Protein AF-A0A2H0TB22-F1 (afdb_monomer_lite)

Structure (mmCIF, N/CA/C/O backbone):
data_AF-A0A2H0TB22-F1
#
_entry.id   AF-A0A2H0TB22-F1
#
loop_
_atom_site.group_PDB
_atom_site.id
_atom_site.type_symbol
_atom_site.label_atom_id
_atom_site.label_alt_id
_atom_site.label_comp_id
_atom_site.label_asym_id
_atom_site.label_entity_id
_atom_site.label_seq_id
_atom_site.pdbx_PDB_ins_code
_atom_site.Cartn_x
_atom_site.Cartn_y
_atom_site.Cartn_z
_atom_site.occupancy
_atom_site.B_iso_or_equiv
_atom_site.auth_seq_id
_atom_site.auth_comp_id
_atom_site.auth_asym_id
_atom_site.auth_atom_id
_atom_site.pdbx_PDB_model_num
ATOM 1 N N . MET A 1 1 ? -39.556 -2.766 2.627 1.00 52.06 1 MET A N 1
ATOM 2 C CA . MET A 1 1 ? -38.359 -1.902 2.619 1.00 52.06 1 MET A CA 1
ATOM 3 C C . MET A 1 1 ? -37.232 -2.739 3.203 1.00 52.06 1 MET A C 1
ATOM 5 O O . MET A 1 1 ? -37.492 -3.416 4.189 1.00 52.06 1 MET A O 1
ATOM 9 N N . ASN A 1 2 ? -36.081 -2.853 2.534 1.00 65.69 2 ASN A N 1
ATOM 10 C CA . ASN A 1 2 ? -34.993 -3.722 3.005 1.00 65.69 2 ASN A CA 1
ATOM 11 C C . ASN A 1 2 ? -34.318 -3.063 4.224 1.00 65.69 2 ASN A C 1
ATOM 13 O O . ASN A 1 2 ? -34.077 -1.858 4.184 1.00 65.69 2 ASN A O 1
ATOM 17 N N . GLN A 1 3 ? -34.033 -3.825 5.285 1.00 51.69 3 GLN A N 1
ATOM 18 C CA . GLN A 1 3 ? -33.436 -3.328 6.538 1.00 51.69 3 GLN A CA 1
ATOM 19 C C . GLN A 1 3 ? -32.113 -2.578 6.303 1.00 51.69 3 GLN A C 1
ATOM 21 O O . GLN A 1 3 ? -31.785 -1.638 7.022 1.00 51.69 3 GLN A O 1
ATOM 26 N N . GLU A 1 4 ? -31.385 -2.952 5.252 1.00 42.16 4 GLU A N 1
ATOM 27 C CA . GLU A 1 4 ? -30.156 -2.282 4.820 1.00 42.16 4 GLU A CA 1
ATOM 28 C C . GLU A 1 4 ? -30.405 -0.853 4.314 1.00 42.16 4 GLU A C 1
ATOM 30 O O . GLU A 1 4 ? -29.609 0.039 4.589 1.00 42.16 4 GLU A O 1
ATOM 35 N N . GLN A 1 5 ? -31.529 -0.607 3.631 1.00 51.53 5 GLN A N 1
ATOM 36 C CA . GLN A 1 5 ? -31.874 0.715 3.098 1.00 51.53 5 GLN A CA 1
ATOM 37 C C . GLN A 1 5 ? -32.288 1.677 4.219 1.00 51.53 5 GLN A C 1
ATOM 39 O O . GLN A 1 5 ? -31.855 2.824 4.236 1.00 51.53 5 GLN A O 1
ATOM 44 N N . GLU A 1 6 ? -33.056 1.194 5.201 1.00 62.69 6 GLU A N 1
ATOM 45 C CA . GLU A 1 6 ? -33.415 1.980 6.392 1.00 62.69 6 GLU A CA 1
ATOM 46 C C . GLU A 1 6 ? -32.182 2.337 7.234 1.00 62.69 6 GLU A C 1
ATOM 48 O O . GLU A 1 6 ? -32.075 3.460 7.731 1.00 62.69 6 GLU A O 1
ATOM 53 N N . ALA A 1 7 ? -31.226 1.410 7.369 1.00 49.25 7 ALA A N 1
ATOM 54 C CA . ALA A 1 7 ? -29.968 1.670 8.062 1.00 49.25 7 ALA A CA 1
ATOM 55 C C . ALA A 1 7 ? -29.118 2.726 7.335 1.00 49.25 7 ALA A C 1
ATOM 57 O O . ALA A 1 7 ? -28.563 3.614 7.986 1.00 49.25 7 ALA A O 1
ATOM 58 N N . LEU A 1 8 ? -29.053 2.660 5.999 1.00 55.97 8 LEU A N 1
ATOM 59 C CA . LEU A 1 8 ? -28.319 3.617 5.170 1.00 55.97 8 LEU A CA 1
ATOM 60 C C . LEU A 1 8 ? -28.928 5.026 5.249 1.00 55.97 8 LEU A C 1
ATOM 62 O O . LEU A 1 8 ? -28.202 6.000 5.455 1.00 55.97 8 LEU A O 1
ATOM 66 N N . ASP A 1 9 ? -30.256 5.130 5.152 1.00 71.19 9 ASP A N 1
ATOM 67 C CA . ASP A 1 9 ? -30.984 6.403 5.219 1.00 71.19 9 ASP A CA 1
ATOM 68 C C . ASP A 1 9 ? -30.836 7.059 6.605 1.00 71.19 9 ASP A C 1
ATOM 70 O O . ASP A 1 9 ? -30.644 8.275 6.718 1.00 71.19 9 ASP A O 1
ATOM 74 N N . LEU A 1 10 ? -30.852 6.253 7.675 1.00 69.69 10 LEU A N 1
ATOM 75 C CA . LEU A 1 10 ? -30.625 6.722 9.043 1.00 69.69 10 LEU A CA 1
ATOM 76 C C . LEU A 1 10 ? -29.191 7.242 9.237 1.00 69.69 10 LEU A C 1
ATOM 78 O O . LEU A 1 10 ? -28.995 8.281 9.874 1.00 69.69 10 LEU A O 1
ATOM 82 N N . LEU A 1 11 ? -28.198 6.547 8.675 1.00 63.38 11 LEU A N 1
ATOM 83 C CA . LEU A 1 11 ? -26.790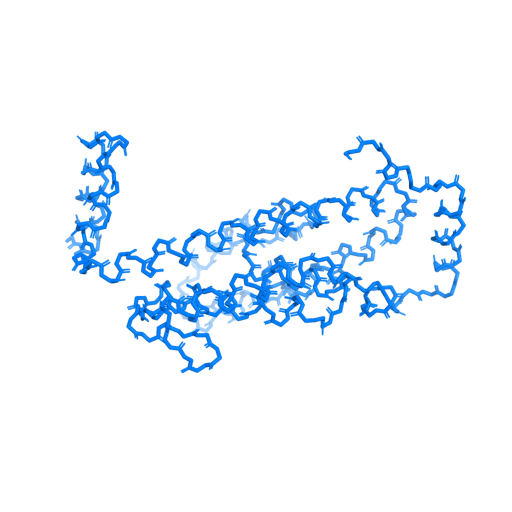 6.955 8.695 1.00 63.38 11 LEU A CA 1
ATOM 84 C C . LEU A 1 11 ? -26.581 8.272 7.946 1.00 63.38 11 LEU A C 1
ATOM 86 O O . LEU A 1 11 ? -26.008 9.205 8.506 1.00 63.38 11 LEU A O 1
ATOM 90 N N . GLN A 1 12 ? -27.110 8.387 6.726 1.00 70.75 12 GLN A N 1
ATOM 91 C CA . GLN A 1 12 ? -27.012 9.608 5.923 1.00 70.75 12 GLN A CA 1
ATOM 92 C C . GLN A 1 12 ? -27.685 10.804 6.596 1.00 70.75 12 GLN A C 1
ATOM 94 O O . GLN A 1 12 ? -27.171 11.922 6.533 1.00 70.75 12 GLN A O 1
ATOM 99 N N . LYS A 1 13 ? -28.832 10.582 7.247 1.00 75.62 13 LYS A N 1
ATOM 100 C CA . LYS A 1 13 ? -29.508 11.625 8.018 1.00 75.62 13 LYS A CA 1
ATOM 101 C C . LYS A 1 13 ? -28.651 12.072 9.200 1.00 75.62 13 LYS A C 1
ATOM 103 O O . LYS A 1 13 ? -28.418 13.267 9.343 1.00 75.62 13 LYS A O 1
ATOM 108 N N . LYS A 1 14 ? -28.125 11.128 9.989 1.00 65.94 14 LYS A N 1
ATOM 109 C CA . LYS A 1 14 ? -27.252 11.454 11.123 1.00 65.94 14 LYS A CA 1
ATOM 110 C C . LYS A 1 14 ? -25.997 12.198 10.686 1.00 65.94 14 LYS A C 1
ATOM 112 O O . LYS A 1 14 ? -25.683 13.205 11.299 1.00 65.94 14 LYS A O 1
ATOM 117 N N . MET A 1 15 ? -25.338 11.778 9.605 1.00 68.88 15 MET A N 1
ATOM 118 C CA . MET A 1 15 ? -24.149 12.458 9.070 1.00 68.88 15 MET A CA 1
ATOM 119 C C . MET A 1 15 ? -24.387 13.937 8.742 1.00 68.88 15 MET A C 1
ATOM 121 O O . MET A 1 15 ? -23.473 14.736 8.886 1.00 68.88 15 MET A O 1
ATOM 125 N N . LYS A 1 16 ? -25.599 14.311 8.314 1.00 73.88 16 LYS A N 1
ATOM 126 C CA . LYS A 1 16 ? -25.955 15.711 8.020 1.00 73.88 16 LYS A CA 1
ATOM 127 C C . LYS A 1 16 ? -26.232 16.548 9.273 1.00 73.88 16 LYS A C 1
ATOM 129 O O . LYS A 1 16 ? -26.281 17.768 9.176 1.00 73.88 16 LYS A O 1
ATOM 134 N N . GLU A 1 17 ? -26.475 15.905 10.413 1.00 73.44 17 GLU A N 1
ATOM 135 C CA . GLU A 1 17 ? -26.877 16.551 11.668 1.00 73.44 17 GLU A CA 1
ATOM 136 C C . GLU A 1 17 ? -25.704 16.745 12.646 1.00 73.44 17 GLU A C 1
ATOM 138 O O . GLU A 1 17 ? -25.827 17.524 13.592 1.00 73.44 17 GLU A O 1
ATOM 143 N N . VAL A 1 18 ? -24.572 16.063 12.438 1.00 68.44 18 VAL A N 1
ATOM 144 C CA . VAL A 1 18 ? -23.374 16.193 13.285 1.00 68.44 18 VAL A CA 1
ATOM 145 C C . VAL A 1 18 ? -22.357 17.158 12.686 1.00 68.44 18 VAL A C 1
ATOM 147 O O . VAL A 1 18 ? -22.136 17.163 11.481 1.00 68.44 18 VAL A O 1
ATOM 150 N N . SER A 1 19 ? -21.715 17.956 13.544 1.00 68.88 19 SER A N 1
ATOM 151 C CA . SER A 1 19 ? -20.528 18.729 13.169 1.00 68.88 19 SER A CA 1
ATOM 152 C C . SER A 1 19 ? -19.353 17.801 12.857 1.00 68.88 19 SER A C 1
ATOM 154 O O . SER A 1 19 ? -19.299 16.690 13.386 1.00 68.88 19 SER A O 1
ATOM 156 N N . ASP A 1 20 ? -18.382 18.276 12.071 1.00 63.84 20 ASP A N 1
ATOM 157 C CA . ASP A 1 20 ? -17.145 17.532 11.779 1.00 63.84 20 ASP A CA 1
ATOM 158 C C . ASP A 1 20 ? -16.451 17.056 13.067 1.00 63.84 20 ASP A C 1
ATOM 160 O O . ASP A 1 20 ? -16.024 15.913 13.166 1.00 63.84 20 ASP A O 1
ATOM 164 N N . GLU A 1 21 ? -16.466 17.882 14.115 1.00 60.78 21 GLU A N 1
ATOM 165 C CA . GLU A 1 21 ? -15.918 17.570 15.447 1.00 60.78 21 GLU A CA 1
ATOM 166 C C . GLU A 1 21 ? -16.635 16.415 16.177 1.00 60.78 21 GLU A C 1
ATOM 168 O O . G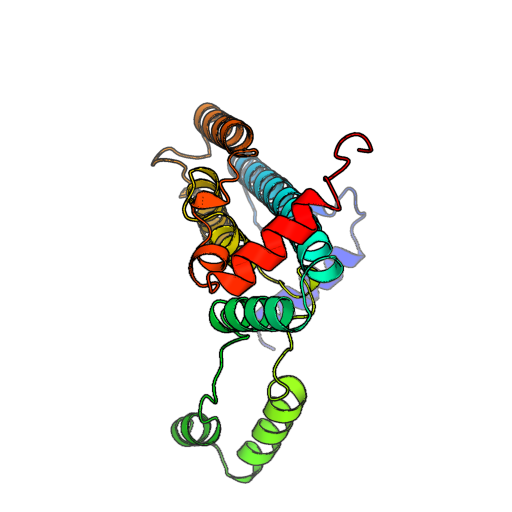LU A 1 21 ? -16.114 15.875 17.150 1.00 60.78 21 GLU A O 1
ATOM 173 N N . LYS A 1 22 ? -17.849 16.048 15.749 1.00 63.28 22 LYS A N 1
ATOM 174 C CA . LYS A 1 22 ? -18.676 14.973 16.330 1.00 63.28 22 LYS A CA 1
ATOM 175 C C . LYS A 1 22 ? -18.949 13.833 15.345 1.00 63.28 22 LYS A C 1
ATOM 177 O O . LYS A 1 22 ? -19.658 12.873 15.683 1.00 63.28 22 LYS A O 1
ATOM 182 N N . LEU A 1 23 ? -18.410 13.922 14.130 1.00 64.56 23 LEU A N 1
ATOM 183 C CA . LEU A 1 23 ? -18.556 12.892 13.107 1.00 64.56 23 LEU A CA 1
ATOM 184 C C . LEU A 1 23 ? -17.936 11.577 13.600 1.00 64.56 23 LEU A C 1
ATOM 186 O O . LEU A 1 23 ? -18.556 10.515 13.500 1.00 64.56 23 LEU A O 1
ATOM 190 N N . ASP A 1 24 ? -16.776 11.678 14.244 1.00 57.56 24 ASP A N 1
ATOM 191 C CA . ASP A 1 24 ? -16.020 10.586 14.852 1.00 57.56 24 ASP A CA 1
ATOM 192 C C . ASP A 1 24 ? -16.879 9.827 15.867 1.00 57.56 24 ASP A C 1
ATOM 194 O O . ASP A 1 24 ? -17.009 8.606 15.798 1.00 57.56 24 ASP A O 1
ATOM 198 N N . GLU A 1 25 ? -17.543 10.548 16.778 1.00 59.81 25 GLU A N 1
ATOM 199 C CA . GLU A 1 25 ? -18.442 9.968 17.782 1.00 59.81 25 GLU A CA 1
ATOM 200 C C . GLU A 1 25 ? -19.656 9.282 17.148 1.00 59.81 25 GLU A C 1
ATOM 202 O O . GLU A 1 25 ? -20.169 8.306 17.696 1.00 59.81 25 GLU A O 1
ATOM 207 N N . THR A 1 26 ? -20.094 9.740 15.975 1.00 62.47 26 THR A N 1
ATOM 208 C CA . THR A 1 26 ? -21.244 9.176 15.258 1.00 62.47 26 THR A CA 1
ATOM 209 C C . THR A 1 26 ? -20.883 7.883 14.532 1.00 62.47 26 THR A C 1
ATOM 211 O O . THR A 1 26 ? -21.610 6.894 14.658 1.00 62.47 26 THR A O 1
ATOM 214 N N . PHE A 1 27 ? -19.743 7.844 13.838 1.00 57.69 27 PHE A N 1
ATOM 215 C CA . PHE A 1 27 ? -19.251 6.637 13.162 1.00 57.69 27 PHE A CA 1
ATOM 216 C C . PHE A 1 27 ? -18.741 5.588 14.154 1.00 57.69 27 PHE A C 1
ATOM 218 O O . PHE A 1 27 ? -19.139 4.424 14.097 1.00 57.69 27 PHE A O 1
ATOM 225 N N . ILE A 1 28 ? -17.922 6.000 15.123 1.00 55.69 28 ILE A N 1
ATOM 226 C CA . ILE A 1 28 ? -17.408 5.108 16.166 1.00 55.69 28 ILE A CA 1
ATOM 227 C C . ILE A 1 28 ? -18.542 4.665 17.105 1.00 55.69 28 ILE A C 1
ATOM 229 O O . ILE A 1 28 ? -18.574 3.511 17.541 1.00 55.69 28 ILE A O 1
ATOM 233 N N . GLY A 1 29 ? -19.492 5.555 17.409 1.00 56.59 29 GLY A N 1
ATOM 234 C CA . GLY A 1 29 ? -20.668 5.249 18.225 1.00 56.59 29 GLY A CA 1
ATOM 235 C C . GLY A 1 29 ? -21.611 4.242 17.568 1.00 56.59 29 GLY A C 1
ATOM 236 O O . GLY A 1 29 ? -22.164 3.391 18.267 1.00 56.59 29 GLY A O 1
ATOM 237 N N . ALA A 1 30 ? -21.744 4.264 16.236 1.00 62.12 30 ALA A N 1
ATOM 238 C CA . ALA A 1 30 ? -22.504 3.256 15.493 1.00 62.12 30 ALA A CA 1
ATOM 239 C C . ALA A 1 30 ? -21.891 1.850 15.617 1.00 62.12 30 ALA A C 1
ATOM 241 O O . ALA A 1 30 ? -22.624 0.867 15.724 1.00 62.12 30 ALA A O 1
ATOM 242 N N . LEU A 1 31 ? -20.559 1.759 15.678 1.00 67.06 31 LEU A N 1
ATOM 243 C CA . LEU A 1 31 ? -19.825 0.496 15.803 1.00 67.06 31 LEU A CA 1
ATOM 244 C C . LEU A 1 31 ? -19.744 -0.035 17.246 1.00 67.06 31 LEU A C 1
ATOM 246 O O . LEU A 1 31 ? -19.296 -1.160 17.453 1.00 67.06 31 LEU A O 1
ATOM 250 N N . LYS A 1 32 ? -20.182 0.747 18.248 1.00 74.19 32 LYS A N 1
ATOM 251 C CA . LYS A 1 32 ? -20.176 0.389 19.684 1.00 74.19 32 LYS A CA 1
ATOM 252 C C . LYS A 1 32 ? -18.827 -0.150 20.194 1.00 74.19 32 LYS A C 1
ATOM 254 O O . LYS A 1 32 ? -18.790 -0.993 21.089 1.00 74.19 32 LYS A O 1
ATOM 259 N N . LEU A 1 33 ? -17.723 0.347 19.639 1.00 81.00 33 LEU A N 1
ATOM 260 C CA . LEU A 1 33 ? -16.377 -0.098 20.000 1.00 81.00 33 LEU A CA 1
ATOM 261 C C . LEU A 1 33 ? -15.997 0.360 21.413 1.00 81.00 33 LEU A C 1
ATOM 263 O O . LEU A 1 33 ? -16.270 1.501 21.803 1.00 81.00 33 LEU A O 1
ATOM 267 N N . ASN A 1 34 ? -15.316 -0.509 22.163 1.00 86.19 34 ASN A N 1
ATOM 268 C CA . ASN A 1 34 ? -14.704 -0.133 23.440 1.00 86.19 34 ASN A CA 1
ATOM 269 C C . ASN A 1 34 ? -13.431 0.716 23.225 1.00 86.19 34 ASN A C 1
ATOM 271 O O . ASN A 1 34 ? -12.958 0.873 22.100 1.00 86.19 34 ASN A O 1
ATOM 275 N N . SER A 1 35 ? -12.877 1.286 24.300 1.00 86.75 35 SER A N 1
ATOM 276 C CA . SER A 1 35 ? -11.705 2.176 24.214 1.00 86.75 35 SER A CA 1
ATOM 277 C C . SER A 1 35 ? -10.501 1.530 23.516 1.00 86.75 35 SER A C 1
ATOM 279 O O . SER A 1 35 ? -9.844 2.174 22.697 1.00 86.75 35 SER A O 1
ATOM 281 N N . ASP A 1 36 ? -10.235 0.255 23.789 1.00 88.25 36 ASP A N 1
ATOM 282 C CA . ASP A 1 36 ? -9.079 -0.444 23.230 1.00 88.25 36 ASP A CA 1
ATOM 283 C C . ASP A 1 36 ? -9.274 -0.748 21.741 1.00 88.25 36 ASP A C 1
ATOM 285 O O . ASP A 1 36 ? -8.369 -0.548 20.932 1.00 88.25 36 ASP A O 1
ATOM 289 N N . GLN A 1 37 ? -10.487 -1.144 21.354 1.00 88.75 37 GLN A N 1
ATOM 290 C CA . GLN A 1 37 ? -10.863 -1.331 19.954 1.00 88.75 37 GLN A CA 1
ATOM 291 C C . GLN A 1 37 ? -10.751 -0.018 19.176 1.00 88.75 37 GLN A C 1
ATOM 293 O O . GLN A 1 37 ? -10.169 -0.009 18.096 1.00 88.75 37 GLN A O 1
ATOM 298 N N . LYS A 1 38 ? -11.225 1.104 19.736 1.00 86.56 38 LYS A N 1
ATOM 299 C CA . LYS A 1 38 ? -11.050 2.432 19.121 1.00 86.56 38 LYS A CA 1
ATOM 300 C C . LYS A 1 38 ? -9.575 2.762 18.909 1.00 86.56 38 LYS A C 1
ATOM 302 O O . LYS A 1 38 ? -9.207 3.240 17.842 1.00 86.56 38 LYS A O 1
ATOM 307 N N . ASN A 1 39 ? -8.727 2.481 19.900 1.00 89.38 39 ASN A N 1
ATOM 308 C CA . ASN A 1 39 ? -7.288 2.711 19.789 1.00 89.38 39 ASN A CA 1
ATOM 309 C C . ASN A 1 39 ? -6.664 1.912 18.635 1.00 89.38 39 ASN A C 1
ATOM 311 O O . ASN A 1 39 ? -5.918 2.480 17.840 1.00 89.38 39 ASN A O 1
ATOM 315 N N . VAL A 1 40 ? -6.986 0.621 18.526 1.00 92.50 40 VAL A N 1
ATOM 316 C CA . VAL A 1 40 ? -6.458 -0.241 17.458 1.00 92.50 40 VAL A CA 1
ATOM 317 C C . VAL A 1 40 ? -6.976 0.190 16.088 1.00 92.50 40 VAL A C 1
ATOM 319 O O . VAL A 1 40 ? -6.187 0.301 15.155 1.00 92.50 40 VAL A O 1
ATOM 322 N N . VAL A 1 41 ? -8.270 0.491 15.969 1.00 88.88 41 VAL A N 1
ATOM 323 C CA . VAL A 1 41 ? -8.876 0.958 14.714 1.00 88.88 41 VAL A CA 1
ATOM 324 C C . VAL A 1 41 ? -8.228 2.261 14.244 1.00 88.88 41 VAL A C 1
ATOM 326 O O . VAL A 1 41 ? -7.809 2.350 13.091 1.00 88.88 41 VAL A O 1
ATOM 329 N N . ASN A 1 42 ? -8.059 3.237 15.141 1.00 87.06 42 ASN A N 1
ATOM 330 C CA . ASN A 1 42 ? -7.397 4.503 14.816 1.00 87.06 42 ASN A CA 1
ATOM 331 C C . ASN A 1 42 ? -5.941 4.293 14.389 1.00 87.06 42 ASN A C 1
ATOM 333 O O . ASN A 1 42 ? -5.492 4.899 13.419 1.00 87.06 42 ASN A O 1
ATOM 337 N N . PHE A 1 43 ? -5.212 3.413 15.081 1.00 92.44 43 PHE A N 1
ATOM 338 C CA . PHE A 1 43 ? -3.841 3.068 14.715 1.00 92.44 43 PHE A CA 1
ATOM 339 C C . PHE A 1 43 ? -3.757 2.446 13.313 1.00 92.44 43 PHE A C 1
ATOM 341 O O . PHE A 1 43 ? -2.921 2.862 12.513 1.00 92.44 43 PHE A O 1
ATOM 348 N N . VAL A 1 44 ? -4.635 1.491 12.988 1.00 92.62 44 VAL A N 1
ATOM 349 C CA . VAL A 1 44 ? -4.653 0.846 11.666 1.00 92.62 44 VAL A CA 1
ATOM 350 C C . VAL A 1 44 ? -5.026 1.840 10.568 1.00 92.62 44 VAL A C 1
ATOM 352 O O . VAL A 1 44 ? -4.380 1.835 9.521 1.00 92.62 44 VAL A O 1
ATOM 355 N N . PHE A 1 45 ? -6.010 2.718 10.792 1.00 88.06 45 PHE A N 1
ATOM 356 C CA . PHE A 1 45 ? -6.358 3.755 9.815 1.00 88.06 45 PHE A CA 1
ATOM 357 C C . PHE A 1 45 ? -5.211 4.729 9.570 1.00 88.06 45 PHE A C 1
ATOM 359 O O . PHE A 1 45 ? -4.894 5.004 8.414 1.00 88.06 45 PHE A O 1
ATOM 366 N N . TRP A 1 46 ? -4.556 5.199 10.634 1.00 92.25 46 TRP A N 1
ATOM 367 C CA . TRP A 1 46 ? -3.366 6.038 10.514 1.00 92.25 46 TRP A CA 1
ATOM 368 C C . TRP A 1 46 ? -2.259 5.333 9.720 1.00 92.25 46 TRP A C 1
ATOM 370 O O . TRP A 1 46 ? -1.694 5.923 8.802 1.00 92.25 46 TRP A O 1
ATOM 380 N N . LEU A 1 47 ? -1.988 4.059 10.015 1.00 91.81 47 LEU A N 1
ATOM 381 C CA . LEU A 1 47 ? -0.952 3.295 9.323 1.00 91.81 47 LEU A CA 1
ATOM 382 C C . LEU A 1 47 ? -1.280 3.104 7.836 1.00 91.81 47 LEU A C 1
ATOM 384 O O . LEU A 1 47 ? -0.411 3.298 6.988 1.00 91.81 47 LEU A O 1
ATOM 388 N N . CYS A 1 48 ? -2.530 2.762 7.507 1.00 90.81 48 CYS A N 1
ATOM 389 C CA . CYS A 1 48 ? -2.982 2.647 6.118 1.00 90.81 48 CYS A CA 1
ATOM 390 C C . CYS A 1 48 ? -2.837 3.982 5.385 1.00 90.81 48 CYS A C 1
ATOM 392 O O . CYS A 1 48 ? -2.280 4.016 4.296 1.00 90.81 48 CYS A O 1
ATOM 394 N N . PHE A 1 49 ? -3.270 5.084 6.004 1.00 87.19 49 PHE A N 1
ATOM 395 C CA . PHE A 1 49 ? -3.145 6.417 5.422 1.00 87.19 49 PHE A CA 1
ATOM 396 C C . PHE A 1 49 ? -1.685 6.784 5.133 1.00 87.19 49 PHE A C 1
ATOM 398 O O . PHE A 1 49 ? -1.370 7.214 4.025 1.00 87.19 49 PHE A O 1
ATOM 405 N N . MET A 1 50 ? -0.791 6.587 6.106 1.00 87.50 50 MET A N 1
ATOM 406 C CA . MET A 1 50 ? 0.633 6.897 5.954 1.00 87.50 50 MET A CA 1
ATOM 407 C C . MET A 1 50 ? 1.273 6.071 4.839 1.00 87.50 50 MET A C 1
ATOM 409 O O . MET A 1 50 ? 1.934 6.619 3.963 1.00 87.50 50 MET A O 1
ATOM 413 N N . THR A 1 51 ? 1.049 4.758 4.862 1.00 90.12 51 THR A N 1
ATOM 414 C CA . THR A 1 51 ? 1.668 3.829 3.909 1.00 90.12 51 THR A CA 1
ATOM 415 C C . THR A 1 51 ? 1.129 3.998 2.497 1.00 90.12 51 THR A C 1
ATOM 417 O O . THR A 1 51 ? 1.903 3.932 1.548 1.00 90.12 51 THR A O 1
ATOM 420 N N . GLU A 1 52 ? -0.167 4.264 2.340 1.00 88.06 52 GLU A N 1
ATOM 421 C CA . GLU A 1 52 ? -0.772 4.517 1.035 1.00 88.06 52 GLU A CA 1
ATOM 422 C C . GLU A 1 52 ? -0.346 5.876 0.465 1.00 88.06 52 GLU A C 1
ATOM 424 O O . GLU A 1 52 ? -0.024 5.953 -0.717 1.00 88.06 52 GLU A O 1
ATOM 429 N N . SER A 1 53 ? -0.252 6.918 1.300 1.00 85.06 53 SER A N 1
ATOM 430 C CA . SER A 1 53 ? 0.231 8.240 0.868 1.00 85.06 53 SER A CA 1
ATOM 431 C C . SER A 1 53 ? 1.693 8.201 0.419 1.00 85.06 53 SER A C 1
ATOM 433 O O . SER A 1 53 ? 2.046 8.783 -0.605 1.00 85.06 53 SER A O 1
ATOM 435 N N . ASP A 1 54 ? 2.544 7.500 1.170 1.00 84.81 54 ASP A N 1
ATOM 436 C CA . ASP A 1 54 ? 3.951 7.310 0.811 1.00 84.81 54 ASP A CA 1
ATOM 437 C C . ASP A 1 54 ? 4.095 6.474 -0.470 1.00 84.81 54 ASP A C 1
ATOM 439 O O . ASP A 1 54 ? 4.862 6.816 -1.369 1.00 84.81 54 ASP A O 1
ATOM 443 N N . LEU A 1 55 ? 3.302 5.407 -0.601 1.00 85.75 55 LEU A N 1
ATOM 444 C CA . LEU A 1 55 ? 3.278 4.580 -1.804 1.00 85.75 55 LEU A CA 1
ATOM 445 C C . LEU A 1 55 ? 2.830 5.373 -3.038 1.00 85.75 55 LEU A C 1
ATOM 447 O O . LEU A 1 55 ? 3.441 5.233 -4.095 1.00 85.75 55 LEU A O 1
ATOM 451 N N . ASP A 1 56 ? 1.820 6.235 -2.900 1.00 82.44 56 ASP A N 1
ATOM 452 C CA . ASP A 1 56 ? 1.377 7.131 -3.970 1.00 82.44 56 ASP A CA 1
ATOM 453 C C . ASP A 1 56 ? 2.488 8.089 -4.398 1.00 82.44 56 ASP A C 1
ATOM 455 O O . ASP A 1 56 ? 2.687 8.289 -5.595 1.00 82.44 56 ASP A O 1
ATOM 459 N N . ALA A 1 57 ? 3.234 8.658 -3.447 1.00 79.56 57 ALA A N 1
ATOM 460 C CA . ALA A 1 57 ? 4.348 9.551 -3.751 1.00 79.56 57 ALA A CA 1
ATOM 461 C C . ALA A 1 57 ? 5.466 8.828 -4.519 1.00 79.56 57 ALA A C 1
ATOM 463 O O . ALA A 1 57 ? 5.887 9.300 -5.577 1.00 79.56 57 ALA A O 1
ATOM 464 N N . VAL A 1 58 ? 5.896 7.657 -4.033 1.00 78.25 58 VAL A N 1
ATOM 465 C CA . VAL A 1 58 ? 6.954 6.862 -4.679 1.00 78.25 58 VAL A CA 1
ATOM 466 C C . VAL A 1 58 ? 6.534 6.417 -6.078 1.00 78.25 58 VAL A C 1
ATOM 468 O O . VAL A 1 58 ? 7.304 6.547 -7.029 1.00 78.25 58 VAL A O 1
ATOM 471 N N . LEU A 1 59 ? 5.304 5.923 -6.229 1.00 77.19 59 LEU A N 1
ATOM 472 C CA . LEU A 1 59 ? 4.801 5.473 -7.522 1.00 77.19 59 LEU A CA 1
ATOM 473 C C . LEU A 1 59 ? 4.652 6.632 -8.506 1.00 77.19 59 LEU A C 1
ATOM 475 O O . LEU A 1 59 ? 5.036 6.477 -9.664 1.00 77.19 59 LEU A O 1
ATOM 479 N N . LYS A 1 60 ? 4.120 7.784 -8.076 1.00 77.44 60 LYS A N 1
ATOM 480 C CA . LYS A 1 60 ? 4.016 8.974 -8.936 1.00 77.44 60 LYS A CA 1
ATOM 481 C C . LYS A 1 60 ? 5.383 9.417 -9.421 1.00 77.44 60 LYS A C 1
ATOM 483 O O . LYS A 1 60 ? 5.555 9.597 -10.620 1.00 77.44 60 LYS A O 1
ATOM 488 N N . GLN A 1 61 ? 6.363 9.491 -8.523 1.00 67.31 61 GLN A N 1
ATOM 489 C CA . GLN A 1 61 ? 7.731 9.838 -8.890 1.00 67.31 61 GLN A CA 1
ATOM 490 C C . GLN A 1 61 ? 8.305 8.848 -9.913 1.00 67.31 61 GLN A C 1
ATOM 492 O O . GLN A 1 61 ? 8.835 9.266 -10.941 1.00 67.31 61 GLN A O 1
ATOM 497 N N . ALA A 1 62 ? 8.158 7.542 -9.674 1.00 66.00 62 ALA A N 1
ATOM 498 C CA . ALA A 1 62 ? 8.617 6.510 -10.602 1.00 66.00 62 ALA A CA 1
ATOM 499 C C . ALA A 1 62 ? 7.908 6.592 -11.969 1.00 66.00 62 ALA A C 1
ATOM 501 O O . ALA A 1 62 ? 8.536 6.408 -13.016 1.00 66.00 62 ALA A O 1
ATOM 502 N N . TRP A 1 63 ? 6.608 6.895 -11.980 1.00 66.94 63 TRP A N 1
ATOM 503 C CA . TRP A 1 63 ? 5.794 6.999 -13.191 1.00 66.94 63 TRP A CA 1
ATOM 504 C C . TRP A 1 63 ? 6.078 8.260 -14.007 1.00 66.94 63 TRP A C 1
ATOM 506 O O . TRP A 1 63 ? 6.285 8.184 -15.218 1.00 66.94 63 TRP A O 1
ATOM 516 N N . GLU A 1 64 ? 6.109 9.425 -13.367 1.00 65.62 64 GLU A N 1
ATOM 517 C CA . GLU A 1 64 ? 6.443 10.698 -14.011 1.00 65.62 64 GLU A CA 1
ATOM 518 C C . GLU A 1 64 ? 7.859 10.652 -14.585 1.00 65.62 64 GLU A C 1
ATOM 520 O O . GLU A 1 64 ? 8.082 11.068 -15.723 1.00 65.62 64 GLU A O 1
ATOM 525 N N . PHE A 1 65 ? 8.800 10.058 -13.847 1.00 59.28 65 PHE A N 1
ATOM 526 C CA . PHE A 1 65 ? 10.157 9.839 -14.327 1.00 59.28 65 PHE A CA 1
ATOM 527 C C . PHE A 1 65 ? 10.186 8.904 -15.545 1.00 59.28 65 PHE A C 1
ATOM 529 O O . PHE A 1 65 ? 10.647 9.282 -16.619 1.00 59.28 65 PHE A O 1
ATOM 536 N N . SER A 1 66 ? 9.634 7.697 -15.428 1.00 58.22 66 SER A N 1
ATOM 537 C CA . SER A 1 66 ? 9.667 6.727 -16.531 1.00 58.22 66 SER A CA 1
ATOM 538 C C . SER A 1 66 ? 8.941 7.221 -17.787 1.00 58.22 66 SER A C 1
ATOM 540 O O . SER A 1 66 ? 9.438 7.056 -18.898 1.00 58.22 66 SER A O 1
ATOM 542 N N . SER A 1 67 ? 7.789 7.873 -17.643 1.00 61.12 67 SER A N 1
ATOM 543 C CA . SER A 1 67 ? 6.981 8.309 -18.788 1.00 61.12 67 SER A CA 1
ATOM 544 C C . SER A 1 67 ? 7.529 9.530 -19.532 1.00 61.12 67 SER A C 1
ATOM 546 O O . SER A 1 67 ? 7.251 9.673 -20.723 1.00 61.12 67 SER A O 1
ATOM 548 N N . SER A 1 68 ? 8.295 10.399 -18.864 1.00 57.19 68 SER A N 1
ATOM 549 C CA . SER A 1 68 ? 8.863 11.611 -19.474 1.00 57.19 68 SER A CA 1
ATOM 550 C C . SER A 1 68 ? 10.214 11.380 -20.150 1.00 57.19 68 SER A C 1
ATOM 552 O O . SER A 1 68 ? 10.546 12.089 -21.101 1.00 57.19 68 SER A O 1
ATOM 554 N N . PHE A 1 69 ? 10.971 10.380 -19.694 1.00 51.88 69 PHE A N 1
ATOM 555 C CA . PHE A 1 69 ? 12.321 10.108 -20.183 1.00 51.88 69 PHE A CA 1
ATOM 556 C C . PHE A 1 69 ? 12.414 8.865 -21.074 1.00 51.88 69 PHE A C 1
ATOM 558 O O . PHE A 1 69 ? 13.310 8.807 -21.915 1.00 51.88 69 PHE A O 1
ATOM 565 N N . PHE A 1 70 ? 11.519 7.879 -20.944 1.00 60.12 70 PHE A N 1
ATOM 566 C CA . PHE A 1 70 ? 11.621 6.653 -21.741 1.00 60.12 70 PHE A CA 1
ATOM 567 C C . PHE A 1 70 ? 10.998 6.773 -23.137 1.00 60.12 70 PHE A C 1
ATOM 569 O O . PHE A 1 70 ? 10.029 7.510 -23.337 1.00 60.12 70 PHE A O 1
ATOM 576 N N . PRO A 1 71 ? 11.512 6.004 -24.120 1.00 59.56 71 PRO A N 1
ATOM 577 C CA . PRO A 1 71 ? 10.899 5.912 -25.437 1.00 59.56 71 PRO A CA 1
ATOM 578 C C . PRO A 1 71 ? 9.415 5.510 -25.348 1.00 59.56 71 PRO A C 1
ATOM 580 O O . PRO A 1 71 ? 9.054 4.690 -24.497 1.00 59.56 71 PRO A O 1
ATOM 583 N N . PRO A 1 72 ? 8.550 5.999 -26.260 1.00 61.34 72 PRO A N 1
ATOM 584 C CA . PRO A 1 72 ? 7.118 5.690 -26.243 1.00 61.34 72 PRO A CA 1
ATOM 585 C C . PRO A 1 72 ? 6.794 4.190 -26.200 1.00 61.34 72 PRO A C 1
ATOM 587 O O . PRO A 1 72 ? 5.806 3.790 -25.589 1.00 61.34 72 PRO A O 1
ATOM 590 N N . GLU A 1 73 ? 7.628 3.358 -26.824 1.00 59.06 73 GLU A N 1
ATOM 591 C CA . GLU A 1 73 ? 7.483 1.901 -26.838 1.00 59.06 73 GLU A CA 1
ATOM 592 C C . GLU A 1 73 ? 7.691 1.279 -25.446 1.00 59.06 73 GLU A C 1
ATOM 594 O O . GLU A 1 73 ? 6.860 0.494 -24.993 1.00 59.06 73 GLU A O 1
ATOM 599 N N . THR A 1 74 ? 8.723 1.701 -24.710 1.00 58.31 74 THR A N 1
ATOM 600 C CA . THR A 1 74 ? 8.991 1.260 -23.329 1.00 58.31 74 THR A CA 1
ATOM 601 C C . THR A 1 74 ? 7.856 1.653 -22.383 1.00 58.31 74 THR A C 1
ATOM 603 O O . THR A 1 74 ? 7.417 0.849 -21.559 1.00 58.31 74 THR A O 1
ATOM 606 N N . VAL A 1 75 ? 7.313 2.865 -22.542 1.00 61.03 75 VAL A N 1
ATOM 607 C CA . VAL A 1 75 ? 6.152 3.331 -21.765 1.00 61.03 75 VAL A CA 1
ATOM 608 C C . VAL A 1 75 ? 4.908 2.488 -22.075 1.00 61.03 75 VAL A C 1
ATOM 610 O O . VAL A 1 75 ? 4.146 2.151 -21.169 1.00 61.03 75 VAL A O 1
ATOM 613 N N . GLN A 1 76 ? 4.696 2.097 -23.336 1.00 62.50 76 GLN A N 1
ATOM 614 C CA . GLN A 1 76 ? 3.590 1.209 -23.715 1.00 62.50 76 GLN A CA 1
ATOM 615 C C . GLN A 1 76 ? 3.739 -0.205 -23.138 1.00 62.50 76 GLN A C 1
ATOM 617 O O . GLN A 1 76 ? 2.737 -0.778 -22.705 1.00 62.50 76 GLN A O 1
ATOM 622 N N . ILE A 1 77 ? 4.960 -0.746 -23.081 1.00 63.22 77 ILE A N 1
ATOM 623 C CA . ILE A 1 77 ? 5.241 -2.043 -22.444 1.00 63.22 77 ILE A CA 1
ATOM 624 C C . ILE A 1 77 ? 4.920 -1.979 -20.947 1.00 63.22 77 ILE A C 1
ATOM 626 O O . ILE A 1 77 ? 4.160 -2.814 -20.460 1.00 63.22 77 ILE A O 1
ATOM 630 N N . ALA A 1 78 ? 5.394 -0.946 -20.240 1.00 62.25 78 ALA A N 1
ATOM 631 C CA . ALA A 1 78 ? 5.092 -0.750 -18.820 1.00 62.25 78 ALA A CA 1
ATOM 632 C C . ALA A 1 78 ? 3.576 -0.663 -18.563 1.00 62.25 78 ALA A C 1
ATOM 634 O O . ALA A 1 78 ? 3.047 -1.361 -17.697 1.00 62.25 78 ALA A O 1
ATOM 635 N N . ARG A 1 79 ? 2.847 0.127 -19.370 1.00 66.12 79 ARG A N 1
ATOM 636 C CA . ARG A 1 79 ? 1.373 0.226 -19.300 1.00 66.12 79 ARG A CA 1
ATOM 637 C C . ARG A 1 79 ? 0.696 -1.125 -19.478 1.00 66.12 79 ARG A C 1
ATOM 639 O O . ARG A 1 79 ? -0.252 -1.429 -18.757 1.00 66.12 79 ARG A O 1
ATOM 646 N N . LYS A 1 80 ? 1.166 -1.919 -20.441 1.00 63.59 80 LYS A N 1
ATOM 647 C CA . LYS A 1 80 ? 0.622 -3.245 -20.727 1.00 63.59 80 LYS A CA 1
ATOM 648 C C . LYS A 1 80 ? 0.858 -4.204 -19.557 1.00 63.59 80 LYS A C 1
ATOM 650 O O . LYS A 1 80 ? -0.104 -4.803 -19.091 1.00 63.59 80 LYS A O 1
ATOM 655 N N . MET A 1 81 ? 2.084 -4.289 -19.040 1.00 61.94 81 MET A N 1
ATOM 656 C CA . MET A 1 81 ? 2.422 -5.172 -17.914 1.00 61.94 81 MET A CA 1
ATOM 657 C C . MET A 1 81 ? 1.654 -4.808 -16.638 1.00 61.94 81 MET A C 1
ATOM 659 O O . MET A 1 81 ? 1.179 -5.694 -15.928 1.00 61.94 81 MET A O 1
ATOM 663 N N . ILE A 1 82 ? 1.481 -3.511 -16.361 1.00 65.12 82 ILE A N 1
ATOM 664 C CA . ILE A 1 82 ? 0.657 -3.038 -15.241 1.00 65.12 82 ILE A CA 1
ATOM 665 C C . ILE A 1 82 ? -0.803 -3.455 -15.452 1.00 65.12 82 ILE A C 1
ATOM 667 O O . ILE A 1 82 ? -1.402 -4.060 -14.566 1.00 65.12 82 ILE A O 1
ATOM 671 N N . ALA A 1 83 ? -1.367 -3.201 -16.636 1.00 63.34 83 ALA A N 1
ATOM 672 C CA . ALA A 1 83 ? -2.743 -3.582 -16.942 1.00 63.34 83 ALA A CA 1
ATOM 673 C C . ALA A 1 83 ? -2.979 -5.099 -16.816 1.00 63.34 83 ALA A C 1
ATOM 675 O O . ALA A 1 83 ? -4.034 -5.499 -16.332 1.00 63.34 83 ALA A O 1
ATOM 676 N N . GLU A 1 84 ? -2.005 -5.931 -17.198 1.00 61.69 84 GLU A N 1
ATOM 677 C CA . GLU A 1 84 ? -2.075 -7.399 -17.126 1.00 61.69 84 GLU A CA 1
ATOM 678 C C . GLU A 1 84 ? -1.989 -7.951 -15.686 1.00 61.69 84 GLU A C 1
ATOM 680 O O . GLU A 1 84 ? -2.585 -8.985 -15.387 1.00 61.69 84 GLU A O 1
ATOM 685 N N . ASN A 1 85 ? -1.313 -7.251 -14.767 1.00 56.97 85 ASN A N 1
ATOM 686 C CA . ASN A 1 85 ? -1.110 -7.700 -13.379 1.00 56.97 85 ASN A CA 1
ATOM 687 C C . ASN A 1 85 ? -2.143 -7.156 -12.366 1.00 56.97 85 ASN A C 1
ATOM 689 O O . ASN A 1 85 ? -2.266 -7.662 -11.235 1.00 56.97 85 ASN A O 1
ATOM 693 N N . LEU A 1 86 ? -2.924 -6.147 -12.762 1.00 61.47 86 LEU A N 1
ATOM 694 C CA . LEU A 1 86 ? -4.001 -5.568 -11.959 1.00 61.47 86 LEU A CA 1
ATOM 695 C C . LEU A 1 86 ? -5.341 -6.270 -12.215 1.00 61.47 86 LEU A C 1
ATOM 697 O O . LEU A 1 86 ? -5.810 -6.396 -13.350 1.00 61.47 86 LEU A O 1
ATOM 701 N N . LYS A 1 87 ? -6.007 -6.698 -11.133 1.00 48.56 87 LYS A N 1
ATOM 702 C CA . LYS A 1 87 ? -7.351 -7.288 -11.228 1.00 48.56 87 LYS A CA 1
ATOM 703 C C . LYS A 1 87 ? -8.328 -6.199 -11.688 1.00 48.56 87 LYS A C 1
ATOM 705 O O . LYS A 1 87 ? -8.463 -5.181 -11.022 1.00 48.56 87 LYS A O 1
ATOM 710 N N . GLY A 1 88 ? -9.010 -6.418 -12.814 1.00 50.03 88 GLY A N 1
ATOM 711 C CA . GLY A 1 88 ? -9.968 -5.465 -13.396 1.00 50.03 88 GLY A CA 1
ATOM 712 C C . GLY A 1 88 ? -9.426 -4.592 -14.538 1.00 50.03 88 GLY A C 1
ATOM 713 O O . GLY A 1 88 ? -10.214 -3.889 -15.168 1.00 50.03 88 GLY A O 1
ATOM 714 N N . TYR A 1 89 ? -8.125 -4.665 -14.847 1.00 47.59 89 TYR A N 1
ATOM 715 C CA . TYR A 1 89 ? -7.549 -4.146 -16.101 1.00 47.59 89 TYR A CA 1
ATOM 716 C C . TYR A 1 89 ? -7.261 -5.281 -17.099 1.00 47.59 89 TYR A C 1
ATOM 718 O O . TYR A 1 89 ? -7.439 -5.106 -18.306 1.00 47.59 89 TYR A O 1
ATOM 726 N N . ALA A 1 90 ? -6.923 -6.465 -16.581 1.00 42.00 90 ALA A N 1
ATOM 727 C CA . ALA A 1 90 ? -6.741 -7.701 -17.328 1.00 42.00 90 ALA A CA 1
ATOM 728 C C . ALA A 1 90 ? -8.035 -8.529 -17.390 1.00 42.00 90 ALA A C 1
ATOM 730 O O . ALA A 1 90 ? -8.146 -9.574 -16.757 1.00 42.00 90 ALA A O 1
ATOM 731 N N . GLU A 1 91 ? -9.035 -8.086 -18.146 1.00 41.06 91 GLU A N 1
ATOM 732 C CA . GLU A 1 91 ? -10.005 -9.042 -18.690 1.00 41.06 91 GLU A CA 1
ATOM 733 C C . GLU A 1 91 ? -9.879 -9.036 -20.210 1.00 41.06 91 GLU A C 1
ATOM 735 O O . GLU A 1 91 ? -10.529 -8.276 -20.934 1.00 41.06 91 GLU A O 1
ATOM 740 N N . GLU A 1 92 ? -9.011 -9.917 -20.711 1.00 42.81 92 GLU A N 1
ATOM 741 C CA . GLU A 1 92 ? -9.192 -10.475 -22.043 1.00 42.81 92 GLU A CA 1
ATOM 742 C C . GLU A 1 92 ? -10.535 -11.201 -22.031 1.00 42.81 92 GLU A C 1
ATOM 744 O O . GLU A 1 92 ? -10.632 -12.317 -21.538 1.00 42.81 92 GLU A O 1
ATOM 749 N N . LYS A 1 93 ? -11.578 -10.498 -22.490 1.00 40.59 93 LYS A N 1
ATOM 750 C CA . LYS A 1 93 ? -12.929 -11.008 -22.746 1.00 40.59 93 LYS A CA 1
ATOM 751 C C . LYS A 1 93 ? -13.297 -12.192 -21.845 1.00 40.59 93 LYS A C 1
ATOM 753 O O . LYS A 1 93 ? -13.327 -13.331 -22.311 1.00 40.59 93 LYS A O 1
ATOM 758 N N . THR A 1 94 ? -13.708 -11.930 -20.605 1.00 44.91 94 THR A N 1
ATOM 759 C CA . THR A 1 94 ? -14.741 -12.802 -20.041 1.00 44.91 94 THR A CA 1
ATOM 760 C C . THR A 1 94 ? -15.844 -12.816 -21.097 1.00 44.91 94 THR A C 1
ATOM 762 O O . THR A 1 94 ? -16.325 -11.740 -21.466 1.00 44.91 94 THR A O 1
ATOM 765 N N . ASP A 1 95 ? -16.157 -13.967 -21.705 1.00 52.41 95 ASP A N 1
ATOM 766 C CA . ASP A 1 95 ? -17.256 -14.027 -22.666 1.00 52.41 95 ASP A CA 1
ATOM 767 C C . ASP A 1 95 ? -18.533 -13.767 -21.868 1.00 52.41 95 ASP A C 1
ATOM 769 O O . ASP A 1 95 ? -19.173 -14.662 -21.320 1.00 52.41 95 ASP A O 1
ATOM 773 N N . ILE A 1 96 ? -18.871 -12.484 -21.744 1.00 49.50 96 ILE A N 1
ATOM 774 C CA . ILE A 1 96 ? -20.026 -11.984 -21.011 1.00 49.50 96 ILE A CA 1
ATOM 775 C C . ILE A 1 96 ? -21.290 -12.648 -21.565 1.00 49.50 96 ILE A C 1
ATOM 777 O O . ILE A 1 96 ? -22.244 -12.855 -20.819 1.00 49.50 96 ILE A O 1
ATOM 781 N N . LYS A 1 97 ? -21.300 -13.072 -22.841 1.00 53.69 97 LYS A N 1
ATOM 782 C CA . LYS A 1 97 ? -22.414 -13.851 -23.390 1.00 53.69 97 LYS A CA 1
ATOM 783 C C . LYS A 1 97 ? -22.484 -15.247 -22.779 1.00 53.69 97 LYS A C 1
ATOM 785 O O . LYS A 1 97 ? -23.588 -15.733 -22.557 1.00 53.69 97 LYS A O 1
ATOM 790 N N . GLU A 1 98 ? -21.356 -15.890 -22.505 1.00 55.69 98 GLU A N 1
ATOM 791 C CA . GLU A 1 98 ? -21.288 -17.202 -21.854 1.00 55.69 98 GLU A CA 1
ATOM 792 C C . GLU A 1 98 ? -21.648 -17.116 -20.361 1.00 55.69 98 GLU A C 1
ATOM 794 O O . GLU A 1 98 ? -22.479 -17.894 -19.891 1.00 55.69 98 GLU A O 1
ATOM 799 N N . PHE A 1 99 ? -21.164 -16.093 -19.647 1.00 49.75 99 PHE A N 1
ATOM 800 C CA . PHE A 1 99 ? -21.555 -15.814 -18.256 1.00 49.75 99 PHE A CA 1
ATOM 801 C C . PHE A 1 99 ? -23.044 -15.445 -18.108 1.00 49.75 99 PHE A C 1
ATOM 803 O O . PHE A 1 99 ? -23.721 -15.887 -17.186 1.00 49.75 99 PHE A O 1
ATOM 810 N N . ILE A 1 100 ? -23.613 -14.667 -19.032 1.00 50.19 100 ILE A N 1
ATOM 811 C CA . ILE A 1 100 ? -25.046 -14.330 -18.988 1.00 50.19 100 ILE A CA 1
ATOM 812 C C . ILE A 1 100 ? -25.913 -15.543 -19.364 1.00 50.19 100 ILE A C 1
ATOM 814 O O . ILE A 1 100 ? -26.999 -15.716 -18.804 1.00 50.19 100 ILE A O 1
ATOM 818 N N . LYS A 1 101 ? -25.435 -16.422 -20.260 1.00 59.09 101 LYS A N 1
ATOM 819 C CA . LYS A 1 101 ? -26.113 -17.691 -20.576 1.00 59.09 101 LYS A CA 1
ATOM 820 C C . LYS A 1 101 ? -26.227 -18.601 -19.351 1.00 59.09 101 LYS A C 1
ATOM 822 O O . LYS A 1 101 ? -27.280 -19.212 -19.177 1.00 59.09 101 LYS A O 1
ATOM 827 N N . THR A 1 102 ? -25.209 -18.670 -18.489 1.00 54.19 102 THR A N 1
ATOM 828 C CA . THR A 1 102 ? -25.262 -19.494 -17.264 1.00 54.19 102 THR A CA 1
ATOM 829 C C . THR A 1 102 ? -26.217 -18.940 -16.200 1.00 54.19 102 THR A C 1
ATOM 831 O O . THR A 1 102 ? -26.722 -19.708 -15.384 1.00 54.19 102 THR A O 1
ATOM 834 N N . LEU A 1 103 ? -26.553 -17.645 -16.250 1.00 51.06 103 LEU A N 1
ATOM 835 C CA . LEU A 1 103 ? -27.514 -16.996 -15.345 1.00 51.06 103 LEU A CA 1
ATOM 836 C C . LEU A 1 103 ? -28.992 -17.170 -15.751 1.00 51.06 103 LEU A C 1
ATOM 838 O O . LEU A 1 103 ? -29.881 -16.750 -15.011 1.00 51.06 103 LEU A O 1
ATOM 842 N N . ASN A 1 104 ? -29.273 -17.799 -16.901 1.00 58.22 104 ASN A N 1
ATOM 843 C CA . ASN A 1 104 ? -30.620 -18.159 -17.374 1.00 58.22 104 ASN A CA 1
ATOM 844 C C . ASN A 1 104 ? -31.622 -16.974 -17.432 1.00 58.22 104 ASN A C 1
ATOM 846 O O . ASN A 1 104 ? -32.809 -17.102 -17.119 1.00 58.22 104 ASN A O 1
ATOM 850 N N . LEU A 1 105 ? -31.130 -15.789 -17.807 1.00 54.19 1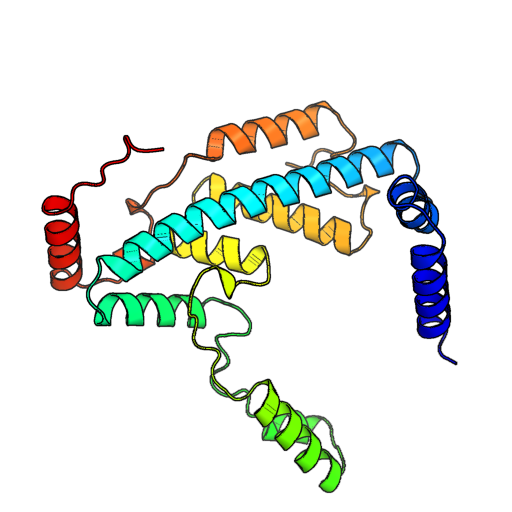05 LEU A N 1
ATOM 851 C CA . LEU A 1 105 ? -31.902 -14.544 -17.867 1.00 54.19 105 LEU A CA 1
ATOM 852 C C . LEU A 1 105 ? -32.665 -14.393 -19.198 1.00 54.19 105 LEU A C 1
ATOM 854 O O . LEU A 1 105 ? -32.232 -14.875 -20.247 1.00 54.19 105 LEU A O 1
ATOM 858 N N . LYS A 1 106 ? -33.818 -13.701 -19.160 1.00 59.94 106 LYS A N 1
ATOM 859 C CA . LYS A 1 106 ? -34.672 -13.482 -20.344 1.00 59.94 106 LYS A CA 1
ATOM 860 C C . LYS A 1 106 ? -33.924 -12.699 -21.450 1.00 59.94 106 LYS A C 1
ATOM 862 O O . LYS A 1 106 ? -33.213 -11.747 -21.118 1.00 59.94 106 LYS A O 1
ATOM 867 N N . PRO A 1 107 ? -34.106 -13.039 -22.744 1.00 54.53 107 PRO A N 1
ATOM 868 C CA . PRO A 1 107 ? -33.291 -12.515 -23.853 1.00 54.53 107 PRO A CA 1
ATOM 869 C C . PRO A 1 107 ? -33.235 -10.983 -23.965 1.00 54.53 107 PRO A C 1
ATOM 871 O O . PRO A 1 107 ? -32.188 -10.416 -24.252 1.00 54.53 107 PRO A O 1
ATOM 874 N N . ASP A 1 108 ? -34.345 -10.313 -23.676 1.00 55.75 108 ASP A N 1
ATOM 875 C CA . ASP A 1 108 ? -34.536 -8.859 -23.705 1.00 55.75 108 ASP A CA 1
ATOM 876 C C . ASP A 1 108 ? -33.810 -8.116 -22.567 1.00 55.75 108 ASP A C 1
ATOM 878 O O . ASP A 1 108 ? -33.405 -6.960 -22.714 1.00 55.75 108 ASP A O 1
ATOM 882 N N . LYS A 1 109 ? -33.606 -8.776 -21.421 1.00 53.25 109 LYS A N 1
ATOM 883 C CA . LYS A 1 109 ? -32.800 -8.235 -20.315 1.00 53.25 109 LYS A CA 1
ATOM 884 C C . LYS A 1 109 ? -31.304 -8.410 -20.559 1.00 53.25 109 LYS A C 1
ATOM 886 O O . LYS A 1 109 ? -30.528 -7.573 -20.101 1.00 53.25 109 LYS A O 1
ATOM 891 N N . ASN A 1 110 ? -30.916 -9.444 -21.305 1.00 56.97 110 ASN A N 1
ATOM 892 C CA . ASN A 1 110 ? -29.521 -9.707 -21.653 1.00 56.97 110 ASN A CA 1
ATOM 893 C C . ASN A 1 110 ? -28.947 -8.573 -22.497 1.00 56.97 110 ASN A C 1
ATOM 895 O O . ASN A 1 110 ? -27.826 -8.161 -22.240 1.00 56.97 110 ASN A O 1
ATOM 899 N N . GLU A 1 111 ? -29.727 -8.026 -23.433 1.00 60.84 111 GLU A N 1
ATOM 900 C CA . GLU A 1 111 ? -29.294 -6.942 -24.321 1.00 60.84 111 GLU A CA 1
ATOM 901 C C . GLU A 1 111 ? -29.052 -5.631 -23.558 1.00 60.84 111 GLU A C 1
ATOM 903 O O . GLU A 1 111 ? -27.994 -5.030 -23.690 1.00 60.84 111 GLU A O 1
ATOM 908 N N . LYS A 1 112 ? -29.954 -5.246 -22.643 1.00 59.47 112 LYS A N 1
ATOM 909 C CA . LYS A 1 112 ? -29.767 -4.045 -21.805 1.00 59.47 112 LYS A CA 1
ATOM 910 C C . LYS A 1 112 ? -28.603 -4.169 -20.823 1.00 59.47 112 LYS A C 1
ATOM 912 O O . LYS A 1 112 ? -27.933 -3.177 -20.548 1.00 59.47 112 LYS A O 1
ATOM 917 N N . ILE A 1 113 ? -28.381 -5.364 -20.272 1.00 48.53 113 ILE A N 1
ATOM 918 C CA . ILE A 1 113 ? -27.234 -5.636 -19.397 1.00 48.53 113 ILE A CA 1
ATOM 919 C C . ILE A 1 113 ? -25.947 -5.650 -20.221 1.00 48.53 113 ILE A C 1
ATOM 921 O O . ILE A 1 113 ? -24.977 -5.040 -19.796 1.00 48.53 113 ILE A O 1
ATOM 925 N N . LEU A 1 114 ? -25.940 -6.262 -21.409 1.00 52.56 114 LEU A N 1
ATOM 926 C CA . LEU A 1 114 ? -24.815 -6.210 -22.347 1.00 52.56 114 LEU A CA 1
ATOM 927 C C . LEU A 1 114 ? -24.486 -4.772 -22.740 1.00 52.56 114 LEU A C 1
ATOM 929 O O . LEU A 1 114 ? -23.324 -4.399 -22.685 1.00 52.56 114 LEU A O 1
ATOM 933 N N . ASP A 1 115 ? -25.480 -3.951 -23.067 1.00 58.31 115 ASP A N 1
ATOM 934 C CA . ASP A 1 115 ? -25.274 -2.544 -23.408 1.00 58.31 115 ASP A CA 1
ATOM 935 C C . ASP A 1 115 ? -24.756 -1.744 -22.214 1.00 58.31 115 ASP A C 1
ATOM 937 O O . ASP A 1 115 ? -23.832 -0.949 -22.365 1.00 58.31 115 ASP A O 1
ATOM 941 N N . PHE A 1 116 ? -25.298 -1.968 -21.014 1.00 50.38 116 PHE A N 1
ATOM 942 C CA . PHE A 1 116 ? -24.809 -1.335 -19.789 1.00 50.38 116 PHE A CA 1
ATOM 943 C C . PHE A 1 116 ? -23.374 -1.763 -19.462 1.00 50.38 116 PHE A C 1
ATOM 945 O O . PHE A 1 116 ? -22.541 -0.918 -19.137 1.00 50.38 116 PHE A O 1
ATOM 952 N N . VAL A 1 117 ? -23.071 -3.058 -19.556 1.00 47.19 117 VAL A N 1
ATOM 953 C CA . VAL A 1 117 ? -21.742 -3.599 -19.272 1.00 47.19 117 VAL A CA 1
ATOM 954 C C . VAL A 1 117 ? -20.752 -3.125 -20.329 1.00 47.19 117 VAL A C 1
ATOM 956 O O . VAL A 1 117 ? -19.684 -2.644 -19.981 1.00 47.19 117 VAL A O 1
ATOM 959 N N . ASN A 1 118 ? -21.116 -3.138 -21.608 1.00 51.38 118 ASN A N 1
ATOM 960 C CA . ASN A 1 118 ? -20.254 -2.621 -22.664 1.00 51.38 118 ASN A CA 1
ATOM 961 C C . ASN A 1 118 ? -20.006 -1.115 -22.498 1.00 51.38 118 ASN A C 1
ATOM 963 O O . ASN A 1 118 ? -18.865 -0.655 -22.478 1.00 51.38 118 ASN A O 1
ATOM 967 N N . LYS A 1 119 ? -21.065 -0.339 -22.260 1.00 51.81 119 LYS A N 1
ATOM 968 C CA . LYS A 1 119 ? -20.970 1.109 -22.051 1.00 51.81 119 LYS A CA 1
ATOM 969 C C . LYS A 1 119 ? -20.088 1.496 -20.860 1.00 51.81 119 LYS A C 1
ATOM 971 O O . LYS A 1 119 ? -19.441 2.535 -20.926 1.00 51.81 119 LYS A O 1
ATOM 976 N N . ASN A 1 120 ? -20.079 0.705 -19.785 1.00 41.78 120 ASN A N 1
ATOM 977 C CA . ASN A 1 120 ? -19.389 1.065 -18.541 1.00 41.78 120 ASN A CA 1
ATOM 978 C C . ASN A 1 120 ? -18.099 0.262 -18.274 1.00 41.78 120 ASN A C 1
ATOM 980 O O . ASN A 1 120 ? -17.300 0.676 -17.435 1.00 41.78 120 ASN A O 1
ATOM 984 N N . TYR A 1 121 ? -17.890 -0.863 -18.967 1.00 42.94 121 TYR A N 1
ATOM 985 C CA . TYR A 1 121 ? -16.818 -1.825 -18.683 1.00 42.94 121 TYR A CA 1
ATOM 986 C C . TYR A 1 121 ? -16.131 -2.424 -19.934 1.00 42.94 121 TYR A C 1
ATOM 988 O O . TYR A 1 121 ? -15.079 -3.033 -19.766 1.00 42.94 121 TYR A O 1
ATOM 996 N N . SER A 1 122 ? -16.631 -2.263 -21.180 1.00 40.94 122 SER A N 1
ATOM 997 C CA . SER A 1 122 ? -15.950 -2.830 -22.377 1.00 40.94 122 SER A CA 1
ATOM 998 C C . SER A 1 122 ? -14.910 -1.923 -23.030 1.00 40.94 122 SER A C 1
ATOM 1000 O O . SER A 1 122 ? -14.191 -2.360 -23.930 1.00 40.94 122 SER A O 1
ATOM 1002 N N . THR A 1 123 ? -14.808 -0.656 -22.636 1.00 45.53 123 THR A N 1
ATOM 1003 C CA . THR A 1 123 ? -13.639 0.143 -23.009 1.00 45.53 123 THR A CA 1
ATOM 1004 C C . THR A 1 123 ? -12.485 -0.318 -22.139 1.00 45.53 123 THR A C 1
ATOM 1006 O O . THR A 1 123 ? -12.515 -0.061 -20.936 1.00 45.53 123 THR A O 1
ATOM 1009 N N . LYS A 1 124 ? -11.492 -1.001 -22.738 1.00 50.16 124 LYS A N 1
ATOM 1010 C CA . LYS A 1 124 ? -10.182 -1.261 -22.120 1.00 50.16 124 LYS A CA 1
ATOM 1011 C C . LYS A 1 124 ? -9.806 -0.027 -21.309 1.00 50.16 124 LYS A C 1
ATOM 1013 O O . LYS A 1 124 ? -9.593 1.030 -21.907 1.00 50.16 124 LYS A O 1
ATOM 1018 N N . ARG A 1 125 ? -9.784 -0.121 -19.977 1.00 50.12 125 ARG A N 1
ATOM 1019 C CA . ARG A 1 125 ? -9.224 0.971 -19.189 1.00 50.12 125 ARG A CA 1
ATOM 1020 C C . ARG A 1 125 ? -7.753 1.023 -19.572 1.00 50.12 125 ARG A C 1
ATOM 1022 O O . ARG A 1 125 ? -7.003 0.086 -19.319 1.00 50.12 125 ARG A O 1
ATOM 1029 N N . VAL A 1 126 ? -7.375 2.058 -20.309 1.00 54.69 126 VAL A N 1
ATOM 1030 C CA . VAL A 1 126 ? -5.969 2.333 -20.578 1.00 54.69 126 VAL A CA 1
ATOM 1031 C C . VAL A 1 126 ? -5.422 2.867 -19.269 1.00 54.69 126 VAL A C 1
ATOM 1033 O O . VAL A 1 126 ? -5.961 3.840 -18.756 1.00 54.69 126 VAL A O 1
ATOM 1036 N N . PHE A 1 127 ? -4.409 2.210 -18.714 1.00 58.53 127 PHE A N 1
ATOM 1037 C CA . PHE A 1 127 ? -3.682 2.750 -17.574 1.00 58.53 127 PHE A CA 1
ATOM 1038 C C . PHE A 1 127 ? -2.948 4.024 -18.021 1.00 58.53 127 PHE A C 1
ATOM 1040 O O . PHE A 1 127 ? -2.053 3.957 -18.873 1.00 58.53 127 PHE A O 1
ATOM 1047 N N . ASN A 1 128 ? -3.359 5.179 -17.497 1.00 61.66 128 ASN A N 1
ATOM 1048 C CA . ASN A 1 128 ? -2.785 6.487 -17.826 1.00 61.66 128 ASN A CA 1
ATOM 1049 C C . ASN A 1 128 ? -1.794 6.969 -16.762 1.00 61.66 128 ASN A C 1
ATOM 1051 O O . ASN A 1 128 ? -0.932 7.792 -17.078 1.00 61.66 128 ASN A O 1
ATOM 1055 N N . GLY A 1 129 ? -1.865 6.425 -15.548 1.00 62.00 129 GLY A N 1
ATOM 1056 C CA . GLY A 1 129 ? -0.941 6.738 -14.467 1.00 62.00 129 GLY A CA 1
ATOM 1057 C C . GLY A 1 129 ? -1.386 6.191 -13.123 1.00 62.00 129 GLY A C 1
ATOM 1058 O O . GLY A 1 129 ? -2.419 5.540 -13.010 1.00 62.00 129 GLY A O 1
ATOM 1059 N N . VAL A 1 130 ? -0.580 6.442 -12.095 1.00 67.44 130 VAL A N 1
ATOM 1060 C CA . VAL A 1 130 ? -0.776 5.937 -10.723 1.00 67.44 130 VAL A CA 1
ATOM 1061 C C . VAL A 1 130 ? -2.126 6.369 -10.140 1.00 67.44 130 VAL A C 1
ATOM 1063 O O . VAL A 1 130 ? -2.703 5.660 -9.320 1.00 67.44 130 VAL A O 1
ATOM 1066 N N . GLU A 1 131 ? -2.675 7.484 -10.620 1.00 70.00 131 GLU A N 1
ATOM 1067 C CA . GLU A 1 131 ? -4.016 7.979 -10.297 1.00 70.00 131 GLU A CA 1
ATOM 1068 C C . GLU A 1 131 ? -5.129 6.981 -10.659 1.00 70.00 131 GLU A C 1
ATOM 1070 O O . GLU A 1 131 ? -6.190 6.986 -10.035 1.00 70.00 131 GLU A O 1
ATOM 1075 N N . ASP A 1 132 ? -4.879 6.098 -11.630 1.00 66.56 132 ASP A N 1
ATOM 1076 C CA . ASP A 1 132 ? -5.815 5.075 -12.095 1.00 66.56 132 ASP A CA 1
ATOM 1077 C C . ASP A 1 132 ? -5.806 3.799 -11.220 1.00 66.56 132 ASP A C 1
ATOM 1079 O O . ASP A 1 132 ? -6.493 2.828 -11.569 1.00 66.56 132 ASP A O 1
ATOM 1083 N N . LEU A 1 133 ? -5.050 3.781 -10.106 1.00 72.31 133 LEU A N 1
ATOM 1084 C CA . LEU A 1 133 ? -4.954 2.680 -9.129 1.00 72.31 133 LEU A CA 1
ATOM 1085 C C . LEU A 1 133 ? -5.889 2.917 -7.921 1.00 72.31 133 LEU A C 1
ATOM 1087 O O . LEU A 1 133 ? -5.476 3.516 -6.924 1.00 72.31 133 LEU A O 1
ATOM 1091 N N . PRO A 1 134 ? -7.150 2.443 -7.954 1.00 68.69 134 PRO A N 1
ATOM 1092 C CA . PRO A 1 134 ? -8.138 2.763 -6.921 1.00 68.69 134 PRO A CA 1
ATOM 1093 C C . PRO A 1 134 ? -7.947 1.985 -5.614 1.00 68.69 134 PRO A C 1
ATOM 1095 O O . PRO A 1 134 ? -8.516 2.364 -4.589 1.00 68.69 134 PRO A O 1
ATOM 1098 N N . TYR A 1 135 ? -7.209 0.873 -5.637 1.00 80.06 135 TYR A N 1
ATOM 1099 C CA . TYR A 1 135 ? -7.088 -0.021 -4.491 1.00 80.06 135 TYR A CA 1
ATOM 1100 C C . TYR A 1 135 ? -5.651 -0.102 -3.990 1.00 80.06 135 TYR A C 1
ATOM 1102 O O . TYR A 1 135 ? -4.711 -0.247 -4.765 1.00 80.06 135 TYR A O 1
ATOM 1110 N N . PHE A 1 136 ? -5.492 -0.119 -2.665 1.00 83.12 136 PHE A N 1
ATOM 1111 C CA . PHE A 1 136 ? -4.184 -0.255 -2.026 1.00 83.12 136 PHE A CA 1
ATOM 1112 C C . PHE A 1 136 ? -3.399 -1.481 -2.527 1.00 83.12 136 PHE A C 1
ATOM 1114 O O . PHE A 1 136 ? -2.226 -1.368 -2.856 1.00 83.12 136 PHE A O 1
ATOM 1121 N N . MET A 1 137 ? -4.062 -2.631 -2.691 1.00 84.56 137 MET A N 1
ATOM 1122 C CA . MET A 1 137 ? -3.456 -3.851 -3.244 1.00 84.56 137 MET A CA 1
ATOM 1123 C C . MET A 1 137 ? -2.867 -3.652 -4.650 1.00 84.56 137 MET A C 1
ATOM 11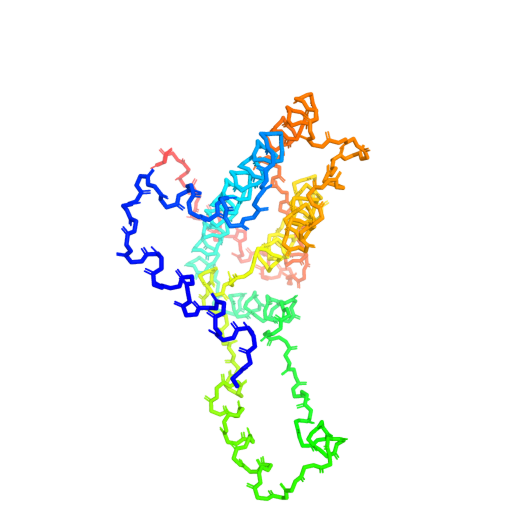25 O O . MET A 1 137 ? -1.819 -4.214 -4.962 1.00 84.56 137 MET A O 1
ATOM 1129 N N . ASP A 1 138 ? -3.521 -2.857 -5.497 1.00 80.94 138 ASP A N 1
ATOM 1130 C CA . ASP A 1 138 ? -3.044 -2.583 -6.854 1.00 80.94 138 ASP A CA 1
ATOM 1131 C C . ASP A 1 138 ? -1.754 -1.765 -6.813 1.00 80.94 138 ASP A C 1
ATOM 1133 O O . ASP A 1 138 ? -0.785 -2.089 -7.495 1.00 80.94 138 ASP A O 1
ATOM 1137 N N . LYS A 1 139 ? -1.702 -0.764 -5.929 1.00 85.00 139 LYS A N 1
ATOM 1138 C CA . LYS A 1 139 ? -0.499 0.039 -5.687 1.00 85.00 139 LYS A CA 1
ATOM 1139 C C . LYS A 1 139 ? 0.668 -0.830 -5.204 1.00 85.00 139 LYS A C 1
ATOM 1141 O O . LYS A 1 139 ? 1.784 -0.673 -5.690 1.00 85.00 139 LYS A O 1
ATOM 1146 N N . ILE A 1 140 ? 0.414 -1.787 -4.304 1.00 88.44 140 ILE A N 1
ATOM 1147 C CA . ILE A 1 140 ? 1.448 -2.715 -3.808 1.00 88.44 140 ILE A CA 1
ATOM 1148 C C . ILE A 1 140 ? 2.003 -3.569 -4.948 1.00 88.44 140 ILE A C 1
ATOM 1150 O O . ILE A 1 140 ? 3.218 -3.696 -5.072 1.00 88.44 140 ILE A O 1
ATOM 1154 N N . LYS A 1 141 ? 1.134 -4.109 -5.807 1.00 82.62 141 LYS A N 1
ATOM 1155 C CA . LYS A 1 141 ? 1.551 -4.912 -6.964 1.00 82.62 141 LYS A CA 1
ATOM 1156 C C . LYS A 1 141 ? 2.372 -4.119 -7.971 1.00 82.62 141 LYS A C 1
ATOM 1158 O O . LYS A 1 141 ? 3.371 -4.621 -8.469 1.00 82.62 141 LYS A O 1
ATOM 1163 N N . VAL A 1 142 ? 1.961 -2.888 -8.276 1.00 80.00 142 VAL A N 1
ATOM 1164 C CA . VAL A 1 142 ? 2.721 -2.019 -9.186 1.00 80.00 142 VAL A CA 1
ATOM 1165 C C . VAL A 1 142 ? 4.084 -1.697 -8.583 1.00 80.00 142 VAL A C 1
ATOM 1167 O O . VAL A 1 142 ? 5.096 -1.773 -9.271 1.00 80.00 142 VAL A O 1
ATOM 1170 N N . TYR A 1 143 ? 4.139 -1.413 -7.285 1.00 83.25 143 TYR A N 1
ATOM 1171 C CA . TYR A 1 143 ? 5.407 -1.213 -6.594 1.00 83.25 143 TYR A CA 1
ATOM 1172 C C . TYR A 1 143 ? 6.293 -2.469 -6.641 1.00 83.25 143 TYR A C 1
ATOM 1174 O O . TYR A 1 143 ? 7.480 -2.370 -6.934 1.00 83.25 143 TYR A O 1
ATOM 1182 N N . GLU A 1 144 ? 5.736 -3.654 -6.382 1.00 84.56 144 GLU A N 1
ATOM 1183 C CA . GLU A 1 144 ? 6.461 -4.928 -6.469 1.00 84.56 144 GLU A CA 1
ATOM 1184 C C . GLU A 1 144 ? 6.970 -5.203 -7.889 1.00 84.56 144 GLU A C 1
ATOM 1186 O O . GLU A 1 144 ? 8.096 -5.656 -8.047 1.00 84.56 144 GLU A O 1
ATOM 1191 N N . LEU A 1 145 ? 6.211 -4.848 -8.925 1.00 78.75 145 LEU A N 1
ATOM 1192 C CA . LEU A 1 145 ? 6.669 -4.942 -10.311 1.00 78.75 145 LEU A CA 1
ATOM 1193 C C . LEU A 1 145 ? 7.919 -4.075 -10.560 1.00 78.75 145 LEU A C 1
ATOM 1195 O O . LEU A 1 145 ? 8.856 -4.509 -11.236 1.00 78.75 145 LEU A O 1
ATOM 1199 N N . PHE A 1 146 ? 7.948 -2.861 -10.001 1.00 73.62 146 PHE A N 1
ATOM 1200 C CA . PHE A 1 146 ? 9.061 -1.924 -10.177 1.00 73.62 146 PHE A CA 1
ATOM 1201 C C . PHE A 1 146 ? 10.272 -2.217 -9.288 1.00 73.62 146 PHE A C 1
ATOM 1203 O O . PHE A 1 146 ? 11.390 -1.971 -9.728 1.00 73.62 146 PHE A O 1
ATOM 1210 N N . TYR A 1 147 ? 10.083 -2.748 -8.079 1.00 76.81 147 TYR A N 1
ATOM 1211 C CA . TYR A 1 147 ? 11.152 -2.871 -7.074 1.00 76.81 147 TYR A CA 1
ATOM 1212 C C . TYR A 1 147 ? 11.363 -4.299 -6.545 1.00 76.81 147 TYR A C 1
ATOM 1214 O O . TYR A 1 147 ? 12.223 -4.526 -5.694 1.00 76.81 147 TYR A O 1
ATOM 1222 N N . GLY A 1 148 ? 10.581 -5.266 -7.020 1.00 78.44 148 GLY A N 1
ATOM 1223 C CA . GLY A 1 148 ? 10.607 -6.667 -6.609 1.00 78.44 148 GLY A CA 1
ATOM 1224 C C . GLY A 1 148 ? 10.100 -6.931 -5.189 1.00 78.44 148 GLY A C 1
ATOM 1225 O O . GLY A 1 148 ? 9.743 -6.025 -4.435 1.00 78.44 148 GLY A O 1
ATOM 1226 N N . GLY A 1 149 ? 10.116 -8.207 -4.787 1.00 82.94 149 GLY A N 1
ATOM 1227 C CA . GLY A 1 149 ? 9.657 -8.697 -3.476 1.00 82.94 149 GLY A CA 1
ATOM 1228 C C . GLY A 1 149 ? 10.562 -8.320 -2.288 1.00 82.94 149 GLY A C 1
ATOM 1229 O O . GLY A 1 149 ? 11.119 -9.190 -1.604 1.00 82.94 149 GLY A O 1
ATOM 1230 N N . THR A 1 150 ? 10.745 -7.023 -2.032 1.00 85.69 150 THR A N 1
ATOM 1231 C CA . THR A 1 150 ? 11.592 -6.500 -0.947 1.00 85.69 150 THR A CA 1
ATOM 1232 C C . THR A 1 150 ? 10.963 -6.683 0.440 1.00 85.69 150 THR A C 1
ATOM 1234 O O . THR A 1 150 ? 9.822 -7.123 0.601 1.00 85.69 150 THR A O 1
ATOM 1237 N N . LYS A 1 151 ? 11.711 -6.321 1.495 1.00 88.44 151 LYS A N 1
ATOM 1238 C CA . LYS A 1 151 ? 11.158 -6.246 2.859 1.00 88.44 151 LYS A CA 1
ATOM 1239 C C . LYS A 1 151 ? 9.958 -5.295 2.929 1.00 88.44 151 LYS A C 1
ATOM 1241 O O . LYS A 1 151 ? 8.992 -5.617 3.614 1.00 88.44 151 LYS A O 1
ATOM 1246 N N . ARG A 1 152 ? 10.003 -4.185 2.183 1.00 90.00 152 ARG A N 1
ATOM 1247 C CA . ARG A 1 152 ? 8.912 -3.209 2.099 1.00 90.00 152 ARG A CA 1
ATOM 1248 C C . ARG A 1 152 ? 7.663 -3.825 1.480 1.00 90.00 152 ARG A C 1
ATOM 1250 O O . ARG A 1 152 ? 6.596 -3.706 2.062 1.00 90.00 152 ARG A O 1
ATOM 1257 N N . VAL A 1 153 ? 7.791 -4.566 0.377 1.00 90.38 153 VAL A N 1
ATOM 1258 C CA . VAL A 1 153 ? 6.648 -5.263 -0.246 1.00 90.38 153 VAL A CA 1
ATOM 1259 C C . VAL A 1 153 ? 5.988 -6.243 0.718 1.00 90.38 153 VAL A C 1
ATOM 1261 O O . VAL A 1 153 ? 4.773 -6.222 0.899 1.00 90.38 153 VAL A O 1
ATOM 1264 N N . LYS A 1 154 ? 6.789 -7.055 1.417 1.00 92.38 154 LYS A N 1
ATOM 1265 C CA . LYS A 1 154 ? 6.270 -7.983 2.434 1.00 92.38 154 LYS A CA 1
ATOM 1266 C C . LYS A 1 154 ? 5.528 -7.252 3.550 1.00 92.38 154 LYS A C 1
ATOM 1268 O O . LYS A 1 154 ? 4.504 -7.742 4.019 1.00 92.38 154 LYS A O 1
ATOM 1273 N N . LEU A 1 155 ? 6.039 -6.100 3.981 1.00 93.88 155 LEU A N 1
ATOM 1274 C CA . LEU A 1 155 ? 5.380 -5.276 4.985 1.00 93.88 155 LEU A CA 1
ATOM 1275 C C . LEU A 1 155 ? 4.062 -4.689 4.465 1.00 93.88 155 LEU A C 1
ATOM 1277 O O . LEU A 1 155 ? 3.050 -4.786 5.153 1.00 93.88 155 LEU A O 1
ATOM 1281 N N . LEU A 1 156 ? 4.056 -4.136 3.252 1.00 93.62 156 LEU A N 1
ATOM 1282 C CA . LEU A 1 156 ? 2.861 -3.583 2.618 1.00 93.62 156 LEU A CA 1
ATOM 1283 C C . LEU A 1 156 ? 1.748 -4.634 2.499 1.00 93.62 156 LEU A C 1
ATOM 1285 O O . LEU A 1 156 ? 0.604 -4.343 2.845 1.00 93.62 156 LEU A O 1
ATOM 1289 N N . TYR A 1 157 ? 2.078 -5.871 2.106 1.00 94.50 157 TYR A N 1
ATOM 1290 C CA . TYR A 1 157 ? 1.106 -6.968 2.088 1.00 94.50 157 TYR A CA 1
ATOM 1291 C C . TYR A 1 157 ? 0.537 -7.268 3.478 1.00 94.50 157 TYR A C 1
ATOM 1293 O O . TYR A 1 157 ? -0.680 -7.352 3.621 1.00 94.50 157 TYR A O 1
ATOM 1301 N N . LYS A 1 158 ? 1.377 -7.323 4.519 1.00 95.50 158 LYS A N 1
ATOM 1302 C CA . LYS A 1 158 ? 0.895 -7.500 5.900 1.00 95.50 158 LYS A CA 1
ATOM 1303 C C . LYS A 1 158 ? -0.036 -6.367 6.343 1.00 95.50 158 LYS A C 1
ATOM 1305 O O . LYS A 1 158 ? -1.036 -6.624 7.005 1.00 95.50 158 LYS A O 1
ATOM 1310 N N . ILE A 1 159 ? 0.268 -5.118 5.986 1.00 95.38 159 ILE A N 1
ATOM 1311 C CA . ILE A 1 159 ? -0.590 -3.965 6.307 1.00 95.38 159 ILE A CA 1
ATOM 1312 C C . ILE A 1 159 ? -1.923 -4.068 5.559 1.00 95.38 159 ILE A C 1
ATOM 1314 O O . ILE A 1 159 ? -2.976 -3.816 6.145 1.00 95.38 159 ILE A O 1
ATOM 1318 N N . ASN A 1 160 ? -1.904 -4.490 4.292 1.00 94.44 160 ASN A N 1
ATOM 1319 C CA . ASN A 1 160 ? -3.121 -4.746 3.526 1.00 94.44 160 ASN A CA 1
ATOM 1320 C C . ASN A 1 160 ? -3.961 -5.882 4.135 1.00 94.44 160 ASN A C 1
ATOM 1322 O O . ASN A 1 160 ? -5.183 -5.763 4.176 1.00 94.44 160 ASN A O 1
ATOM 1326 N N . ASP A 1 161 ? -3.341 -6.935 4.669 1.00 94.50 161 ASP A N 1
ATOM 1327 C CA . ASP A 1 161 ? -4.054 -8.003 5.381 1.00 94.50 161 ASP A CA 1
ATOM 1328 C C . ASP A 1 161 ? -4.717 -7.483 6.664 1.00 94.50 161 ASP A C 1
ATOM 1330 O O . ASP A 1 161 ? -5.904 -7.724 6.884 1.00 94.50 161 ASP A O 1
ATOM 1334 N N . ILE A 1 162 ? -4.007 -6.667 7.454 1.00 95.19 162 ILE A N 1
ATOM 1335 C CA . ILE A 1 162 ? -4.562 -5.995 8.644 1.00 95.19 162 ILE A CA 1
ATOM 1336 C C . ILE A 1 162 ? -5.751 -5.097 8.259 1.00 95.19 162 ILE A C 1
ATOM 1338 O O . ILE A 1 162 ? -6.795 -5.121 8.916 1.00 95.19 162 ILE A O 1
ATOM 1342 N N . ARG A 1 163 ? -5.625 -4.321 7.174 1.00 92.75 163 ARG A N 1
ATOM 1343 C CA . ARG A 1 163 ? -6.716 -3.504 6.617 1.00 92.75 163 ARG A CA 1
ATOM 1344 C C . ARG A 1 163 ? -7.907 -4.369 6.206 1.00 92.75 163 ARG A C 1
ATOM 1346 O O . ARG A 1 163 ? -9.050 -4.004 6.484 1.00 92.75 163 ARG A O 1
ATOM 1353 N N . ASN A 1 164 ? -7.653 -5.505 5.561 1.00 90.31 164 ASN A N 1
ATOM 1354 C CA . ASN A 1 164 ? -8.695 -6.433 5.139 1.00 90.31 164 ASN A CA 1
ATOM 1355 C C . ASN A 1 164 ? -9.425 -7.019 6.348 1.00 90.31 164 ASN A C 1
ATOM 1357 O O . ASN A 1 164 ? -10.655 -7.004 6.363 1.00 90.31 164 ASN A O 1
ATOM 1361 N N . ASP A 1 165 ? -8.720 -7.469 7.382 1.00 90.50 165 ASP A N 1
ATOM 1362 C CA . ASP A 1 165 ? -9.357 -7.971 8.603 1.00 90.50 165 ASP A CA 1
ATOM 1363 C C . ASP A 1 165 ? -10.194 -6.889 9.296 1.00 90.50 165 ASP A C 1
ATOM 1365 O O . ASP A 1 165 ? -11.323 -7.161 9.723 1.00 90.50 165 ASP A O 1
ATOM 1369 N N . LEU A 1 166 ? -9.707 -5.643 9.318 1.00 87.50 166 LEU A N 1
ATOM 1370 C CA . LEU A 1 166 ? -10.477 -4.505 9.815 1.00 87.50 166 LEU A CA 1
ATOM 1371 C C . LEU A 1 166 ? -11.760 -4.285 8.993 1.00 87.50 166 LEU A C 1
ATOM 1373 O O . LEU A 1 166 ? -12.831 -4.129 9.577 1.00 87.50 166 LEU A O 1
ATOM 1377 N N . SER A 1 167 ? -11.685 -4.339 7.658 1.00 82.31 167 SER A N 1
ATOM 1378 C CA . SER A 1 167 ? -12.856 -4.181 6.774 1.00 82.31 167 SER A CA 1
ATOM 1379 C C . SER A 1 167 ? -13.907 -5.290 6.934 1.00 82.31 167 SER A C 1
ATOM 1381 O O . SER A 1 167 ? -15.090 -5.061 6.692 1.00 82.31 167 SER A O 1
ATOM 1383 N N . HIS A 1 168 ? -13.495 -6.470 7.408 1.00 84.12 168 HIS A N 1
ATOM 1384 C CA . HIS A 1 168 ? -14.380 -7.592 7.735 1.00 84.12 168 HIS A CA 1
ATOM 1385 C C . HIS A 1 168 ? -14.816 -7.600 9.213 1.00 84.12 168 HIS A C 1
ATOM 1387 O O . HIS A 1 168 ? -15.320 -8.615 9.697 1.00 84.12 168 HIS A O 1
ATOM 1393 N N . ASN A 1 169 ? -14.634 -6.489 9.938 1.00 79.75 169 ASN A N 1
ATOM 1394 C CA . ASN A 1 169 ? -14.977 -6.325 11.355 1.00 79.75 169 ASN A CA 1
ATOM 1395 C C . ASN A 1 169 ? -14.278 -7.318 12.310 1.00 79.75 169 ASN A C 1
ATOM 1397 O O . ASN A 1 169 ? -14.743 -7.532 13.432 1.00 79.75 169 ASN A O 1
ATOM 1401 N N . ARG A 1 170 ? -13.131 -7.893 11.927 1.00 87.69 170 ARG A N 1
ATOM 1402 C CA . ARG A 1 170 ? -12.348 -8.833 12.757 1.00 87.69 170 ARG A CA 1
ATOM 1403 C C . ARG A 1 170 ? -11.390 -8.107 13.705 1.00 87.69 170 ARG A C 1
ATOM 1405 O O . ARG A 1 170 ? -10.225 -8.461 13.841 1.00 87.69 170 ARG A O 1
ATOM 1412 N N . ILE A 1 171 ? -11.882 -7.062 14.372 1.00 88.88 171 ILE A N 1
ATOM 1413 C CA . ILE A 1 171 ? -11.053 -6.119 15.147 1.00 88.88 171 ILE A CA 1
ATOM 1414 C C . ILE A 1 171 ? -10.260 -6.829 16.253 1.00 88.88 171 ILE A C 1
ATOM 1416 O O . ILE A 1 171 ? -9.105 -6.495 16.496 1.00 88.88 171 ILE A O 1
ATOM 1420 N N . ASN A 1 172 ? -10.858 -7.826 16.910 1.00 89.81 172 ASN A N 1
ATOM 1421 C CA . ASN A 1 172 ? -10.220 -8.550 18.014 1.00 89.81 172 ASN A CA 1
ATOM 1422 C C . ASN A 1 172 ? -9.090 -9.490 17.554 1.00 89.81 172 ASN A C 1
ATOM 1424 O O . ASN A 1 172 ? -8.248 -9.865 18.368 1.00 89.81 172 ASN A O 1
ATOM 1428 N N . ASP A 1 173 ? -9.054 -9.835 16.265 1.00 90.94 173 ASP A N 1
ATOM 1429 C CA . ASP A 1 173 ? -8.086 -10.769 15.685 1.00 90.94 173 ASP A CA 1
ATOM 1430 C C . ASP A 1 173 ? -6.908 -10.054 15.012 1.00 90.94 173 ASP A C 1
ATOM 1432 O O . ASP A 1 173 ? -6.006 -10.711 14.494 1.00 90.94 173 ASP A O 1
ATOM 1436 N N . LEU A 1 174 ? -6.885 -8.716 15.048 1.00 93.88 174 LEU A N 1
ATOM 1437 C CA . LEU A 1 174 ? -5.845 -7.916 14.413 1.00 93.88 174 LEU A CA 1
ATOM 1438 C C . LEU A 1 174 ? -4.476 -8.183 15.047 1.00 93.88 174 LEU A C 1
ATOM 1440 O O . LEU A 1 174 ? -4.240 -7.927 16.237 1.00 93.88 174 LEU A O 1
ATOM 1444 N N . LYS A 1 175 ? -3.557 -8.680 14.218 1.00 96.06 175 LYS A N 1
ATOM 1445 C CA . LYS A 1 175 ? -2.223 -9.111 14.626 1.00 96.06 175 LYS A CA 1
ATOM 1446 C C . LYS A 1 175 ? -1.142 -8.599 13.688 1.00 96.06 175 LYS A C 1
ATOM 1448 O O . LYS A 1 175 ? -1.375 -8.351 12.511 1.00 96.06 175 LYS A O 1
ATOM 1453 N N . TYR A 1 176 ? 0.068 -8.528 14.223 1.00 96.69 176 TYR A N 1
ATOM 1454 C CA . TYR A 1 176 ? 1.301 -8.371 13.470 1.00 96.69 176 TYR A CA 1
ATOM 1455 C C . TYR A 1 176 ? 2.334 -9.372 13.992 1.00 96.69 176 TYR A C 1
ATOM 1457 O O . TYR A 1 176 ? 2.562 -9.450 15.199 1.00 96.69 176 TYR A O 1
ATOM 1465 N N . ASN A 1 177 ? 2.919 -10.178 13.098 1.00 93.56 177 ASN A N 1
ATOM 1466 C CA . ASN A 1 177 ? 3.832 -11.276 13.454 1.00 93.56 177 ASN A CA 1
ATOM 1467 C C . ASN A 1 177 ? 3.263 -12.183 14.569 1.00 93.56 177 ASN A C 1
ATOM 1469 O O . ASN A 1 177 ? 3.933 -12.450 15.564 1.00 93.56 177 ASN A O 1
ATOM 1473 N N . GLU A 1 178 ? 2.000 -12.605 14.425 1.00 94.44 178 GLU A N 1
ATOM 1474 C CA . GLU A 1 178 ? 1.228 -13.394 15.408 1.00 94.44 178 GLU A CA 1
ATOM 1475 C C . GLU A 1 178 ? 0.933 -12.709 16.758 1.00 94.44 178 GLU A C 1
ATOM 1477 O O . GLU A 1 178 ? 0.227 -13.272 17.599 1.00 94.44 178 GLU A O 1
ATOM 1482 N N . LYS A 1 179 ? 1.401 -11.476 16.977 1.00 96.75 179 LYS A N 1
ATOM 1483 C CA . LYS A 1 179 ? 1.161 -10.707 18.206 1.00 96.75 179 LYS A CA 1
ATOM 1484 C C . LYS A 1 179 ? -0.010 -9.748 18.026 1.00 96.75 179 LYS A C 1
ATOM 1486 O O . LYS A 1 179 ? -0.195 -9.176 16.960 1.00 96.75 179 LYS A O 1
ATOM 1491 N N . SER A 1 180 ? -0.794 -9.544 19.079 1.00 96.94 180 SER A N 1
ATOM 1492 C CA . SER A 1 180 ? -1.985 -8.687 19.042 1.00 96.94 180 SER A CA 1
ATOM 1493 C C . SER A 1 180 ? -1.644 -7.198 18.880 1.00 96.94 180 SER A C 1
ATOM 1495 O O . SER A 1 180 ? -0.837 -6.667 19.642 1.00 96.94 180 SER A O 1
ATOM 1497 N N . LEU A 1 181 ? -2.336 -6.488 17.976 1.00 96.94 181 LEU A N 1
ATOM 1498 C CA . LEU A 1 181 ? -2.218 -5.024 17.826 1.00 96.94 181 LEU A CA 1
ATOM 1499 C C . LEU A 1 181 ? -2.805 -4.228 19.007 1.00 96.94 181 LEU A C 1
ATOM 1501 O O . LEU A 1 181 ? -2.602 -3.013 19.114 1.00 96.94 181 LEU A O 1
ATOM 1505 N N . PHE A 1 182 ? -3.493 -4.889 19.939 1.00 95.44 182 PHE A N 1
ATOM 1506 C CA . PHE A 1 182 ? -3.896 -4.268 21.202 1.00 95.44 182 PHE A CA 1
ATOM 1507 C C . PHE A 1 182 ? -2.676 -3.921 22.063 1.00 95.44 182 PHE A C 1
ATOM 1509 O O . PHE A 1 182 ? -2.693 -2.929 22.794 1.00 95.44 182 PHE A O 1
ATOM 1516 N N . LEU A 1 183 ? -1.574 -4.659 21.910 1.00 96.62 183 LEU A N 1
ATOM 1517 C CA . LEU A 1 183 ? -0.328 -4.394 22.615 1.00 96.62 183 LEU A CA 1
ATOM 1518 C C . LEU A 1 183 ? 0.388 -3.179 22.021 1.00 96.62 183 LEU A C 1
ATOM 1520 O O . LEU A 1 183 ? 0.616 -3.083 20.815 1.00 96.62 183 LEU A O 1
ATOM 1524 N N . ARG A 1 184 ? 0.803 -2.257 22.895 1.00 95.50 184 ARG A N 1
ATOM 1525 C CA . ARG A 1 184 ? 1.630 -1.102 22.519 1.00 95.50 184 ARG A CA 1
ATOM 1526 C C . ARG A 1 184 ? 2.917 -1.531 21.808 1.00 95.50 184 ARG A C 1
ATOM 1528 O O . ARG A 1 184 ? 3.233 -0.985 20.760 1.00 95.50 184 ARG A O 1
ATOM 1535 N N . THR A 1 185 ? 3.599 -2.538 22.344 1.00 97.12 185 THR A N 1
ATOM 1536 C CA . THR A 1 185 ? 4.873 -3.042 21.814 1.00 97.12 185 THR A CA 1
ATOM 1537 C C . THR A 1 185 ? 4.751 -3.575 20.390 1.00 97.12 185 THR A C 1
ATOM 1539 O O . THR A 1 185 ? 5.643 -3.363 19.580 1.00 97.12 185 THR A O 1
ATOM 1542 N N . THR A 1 186 ? 3.636 -4.223 20.050 1.00 97.62 186 THR A N 1
ATOM 1543 C CA . THR A 1 186 ? 3.389 -4.715 18.688 1.00 97.62 186 THR A CA 1
ATOM 1544 C C . THR A 1 186 ? 3.144 -3.571 17.704 1.00 97.62 186 THR A C 1
ATOM 1546 O O . THR A 1 186 ? 3.608 -3.630 16.568 1.00 97.62 186 THR A O 1
ATOM 1549 N N . LYS A 1 187 ? 2.458 -2.505 18.135 1.00 96.38 187 LYS A N 1
ATOM 1550 C CA . LYS A 1 187 ? 2.279 -1.294 17.320 1.00 96.38 187 LYS A CA 1
ATOM 1551 C C . LYS A 1 187 ? 3.610 -0.583 17.071 1.00 96.38 187 LYS A C 1
ATOM 1553 O O . LYS A 1 187 ? 3.875 -0.172 15.949 1.00 96.38 187 LYS A O 1
ATOM 1558 N N . GLU A 1 188 ? 4.449 -0.476 18.100 1.00 94.44 188 GLU A N 1
ATOM 1559 C CA . GLU A 1 188 ? 5.800 0.088 17.989 1.00 94.44 188 GLU A CA 1
ATOM 1560 C C . GLU A 1 188 ? 6.681 -0.743 17.042 1.00 94.44 188 GLU A C 1
ATOM 1562 O O . GLU A 1 188 ? 7.321 -0.166 16.172 1.00 94.44 188 GLU A O 1
ATOM 1567 N N . GLU A 1 189 ? 6.650 -2.078 17.139 1.00 96.56 189 GLU A N 1
ATOM 1568 C CA . GLU A 1 189 ? 7.351 -2.987 16.212 1.00 96.56 189 GLU A CA 1
ATOM 1569 C C . GLU A 1 189 ? 6.956 -2.713 14.751 1.00 96.56 189 GLU A C 1
ATOM 1571 O O . GLU A 1 189 ? 7.820 -2.526 13.900 1.00 96.56 189 GLU A O 1
ATOM 1576 N N . LEU A 1 190 ? 5.653 -2.601 14.473 1.00 96.25 190 LEU A N 1
ATOM 1577 C CA . LEU A 1 190 ? 5.142 -2.323 13.129 1.00 96.25 190 LEU A CA 1
ATOM 1578 C C . LEU A 1 190 ? 5.552 -0.933 12.606 1.00 96.25 190 LEU A C 1
ATOM 1580 O O . LEU A 1 190 ? 5.869 -0.790 11.426 1.00 96.25 190 LEU A O 1
ATOM 1584 N N . ILE A 1 191 ? 5.574 0.086 13.472 1.00 91.94 191 ILE A N 1
ATOM 1585 C CA . ILE A 1 191 ? 6.062 1.428 13.114 1.00 91.94 191 ILE A CA 1
ATOM 1586 C C . ILE A 1 191 ? 7.553 1.384 12.760 1.00 91.94 191 ILE A C 1
ATOM 1588 O O . ILE A 1 191 ? 7.963 1.983 11.766 1.00 91.94 191 ILE A O 1
ATOM 1592 N N . MET A 1 192 ? 8.362 0.687 13.561 1.00 92.19 192 MET A N 1
ATOM 1593 C CA . MET A 1 192 ? 9.801 0.575 13.314 1.00 92.19 192 MET A CA 1
ATOM 1594 C C . MET A 1 192 ? 10.074 -0.155 11.999 1.00 92.19 192 MET A C 1
ATOM 1596 O O . MET A 1 192 ? 10.798 0.369 11.159 1.00 92.19 192 MET A O 1
ATOM 1600 N N . ASP A 1 193 ? 9.410 -1.291 11.762 1.00 92.56 193 ASP A N 1
ATOM 1601 C CA . ASP A 1 193 ? 9.539 -2.039 10.507 1.00 92.56 193 ASP A CA 1
ATOM 1602 C C . ASP A 1 193 ? 9.131 -1.197 9.284 1.00 92.56 193 ASP A C 1
ATOM 1604 O O . ASP A 1 193 ? 9.731 -1.317 8.209 1.00 92.56 193 ASP A O 1
ATOM 1608 N N . TYR A 1 194 ? 8.130 -0.321 9.435 1.00 90.19 194 TYR A N 1
ATOM 1609 C CA . TYR A 1 194 ? 7.748 0.638 8.400 1.00 90.19 194 TYR A CA 1
ATOM 1610 C C . TYR A 1 194 ? 8.881 1.608 8.073 1.00 90.19 194 TYR A C 1
ATOM 1612 O O . TYR A 1 194 ? 9.310 1.661 6.921 1.00 90.19 194 TYR A O 1
ATOM 1620 N N . PHE A 1 195 ? 9.419 2.320 9.062 1.00 86.38 195 PHE A N 1
ATOM 1621 C CA . PHE A 1 195 ? 10.496 3.281 8.810 1.00 86.38 195 PHE A CA 1
ATOM 1622 C C . PHE A 1 195 ? 11.795 2.613 8.338 1.00 86.38 195 PHE A C 1
ATOM 1624 O O . PHE A 1 195 ? 12.452 3.139 7.440 1.00 86.38 195 PHE A O 1
ATOM 1631 N N . ASP A 1 196 ? 12.117 1.423 8.849 1.00 85.88 196 ASP A N 1
ATOM 1632 C CA . ASP A 1 196 ? 13.301 0.653 8.445 1.00 85.88 196 ASP A CA 1
ATOM 1633 C C . ASP A 1 196 ? 13.213 0.138 7.000 1.00 85.88 196 ASP A C 1
ATOM 1635 O O . ASP A 1 196 ? 14.232 -0.155 6.365 1.00 85.88 196 ASP A O 1
ATOM 1639 N N . SER A 1 197 ? 11.999 -0.001 6.461 1.00 84.69 197 SER A N 1
ATOM 1640 C CA . SER A 1 197 ? 11.774 -0.482 5.097 1.00 84.69 197 SER A CA 1
ATOM 1641 C C . SER A 1 197 ? 11.368 0.608 4.107 1.00 84.69 197 SER A C 1
ATOM 1643 O O . SER A 1 197 ? 11.451 0.358 2.904 1.00 84.69 197 SER A O 1
ATOM 1645 N N . ALA A 1 198 ? 11.012 1.811 4.570 1.00 72.19 198 ALA A N 1
ATOM 1646 C CA . ALA A 1 198 ? 10.519 2.910 3.739 1.00 72.19 198 ALA A CA 1
ATOM 1647 C C . ALA A 1 198 ? 11.478 3.294 2.594 1.00 72.19 198 ALA A C 1
ATOM 1649 O O . ALA A 1 198 ? 11.032 3.674 1.520 1.00 72.19 198 ALA A O 1
ATOM 1650 N N . PHE A 1 199 ? 12.787 3.112 2.752 1.00 69.81 199 PHE A N 1
ATOM 1651 C CA . PHE A 1 199 ? 13.765 3.454 1.706 1.00 69.81 199 PHE A CA 1
ATOM 1652 C C . PHE A 1 199 ? 14.404 2.235 1.033 1.00 69.81 199 PHE A C 1
ATOM 1654 O O . PHE A 1 199 ? 15.417 2.352 0.349 1.00 69.81 199 PHE A O 1
ATOM 1661 N N . ASN A 1 200 ? 13.835 1.044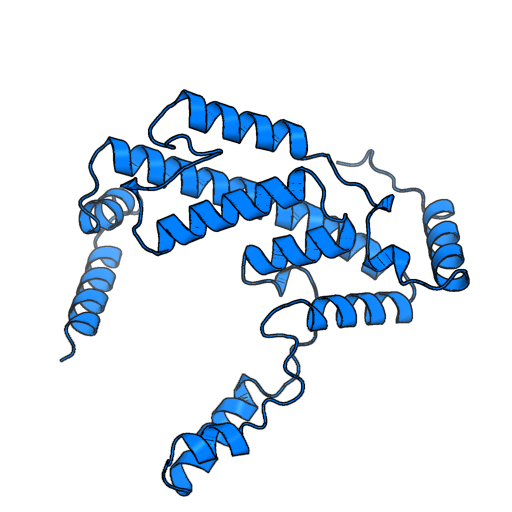 1.229 1.00 69.94 200 ASN A N 1
ATOM 1662 C CA . ASN A 1 200 ? 14.373 -0.207 0.697 1.00 69.94 200 ASN A CA 1
ATOM 1663 C C . ASN A 1 200 ? 13.872 -0.474 -0.735 1.00 69.94 200 ASN A C 1
ATOM 1665 O O . ASN A 1 200 ? 13.215 -1.488 -1.003 1.00 69.94 200 ASN A O 1
ATOM 1669 N N . ASN A 1 201 ? 14.151 0.475 -1.629 1.00 70.88 201 ASN A N 1
ATOM 1670 C CA . ASN A 1 201 ? 13.875 0.373 -3.058 1.00 70.88 201 ASN A CA 1
ATOM 1671 C C . ASN A 1 201 ? 15.057 -0.347 -3.715 1.00 70.88 201 ASN A C 1
ATOM 1673 O O . ASN A 1 201 ? 16.206 0.039 -3.509 1.00 70.88 201 ASN A O 1
ATOM 1677 N N . ASP A 1 202 ? 14.788 -1.404 -4.480 1.00 71.38 202 ASP A N 1
ATOM 1678 C CA . ASP A 1 202 ? 15.830 -2.223 -5.100 1.00 71.38 202 ASP A CA 1
ATOM 1679 C C . ASP A 1 202 ? 15.477 -2.507 -6.562 1.00 71.38 202 ASP A C 1
ATOM 1681 O O . ASP A 1 202 ? 14.856 -3.514 -6.896 1.00 71.38 202 ASP A O 1
ATOM 1685 N N . GLU A 1 203 ? 15.875 -1.593 -7.444 1.00 67.75 203 GLU A N 1
ATOM 1686 C CA . GLU A 1 203 ? 15.615 -1.687 -8.886 1.00 67.75 203 GLU A CA 1
ATOM 1687 C C . GLU A 1 203 ? 16.224 -2.950 -9.514 1.00 67.75 203 GLU A C 1
ATOM 1689 O O . GLU A 1 203 ? 15.698 -3.459 -10.501 1.00 67.75 203 GLU A O 1
ATOM 1694 N N . SER A 1 204 ? 17.272 -3.530 -8.911 1.00 69.44 204 SER A N 1
ATOM 1695 C CA . SER A 1 204 ? 17.871 -4.784 -9.398 1.00 69.44 204 SER A CA 1
ATOM 1696 C C . SER A 1 204 ? 16.916 -5.982 -9.319 1.00 69.44 204 SER A C 1
ATOM 1698 O O . SER A 1 204 ? 17.128 -6.999 -9.981 1.00 69.44 204 SER A O 1
ATOM 1700 N N . LYS A 1 205 ? 15.847 -5.865 -8.524 1.00 74.50 205 LYS A N 1
ATOM 1701 C CA . LYS A 1 205 ? 14.799 -6.881 -8.378 1.00 74.50 205 LYS A CA 1
ATOM 1702 C C . LYS A 1 205 ? 13.551 -6.584 -9.205 1.00 74.50 205 LYS A C 1
ATOM 1704 O O . LYS A 1 205 ? 12.582 -7.329 -9.096 1.00 74.50 205 LYS A O 1
ATOM 1709 N N . SER A 1 206 ? 13.567 -5.526 -10.012 1.00 72.25 206 SER A N 1
ATOM 1710 C CA . SER A 1 206 ? 12.460 -5.151 -10.886 1.00 72.25 206 SER A CA 1
ATOM 1711 C C . SER A 1 206 ? 12.191 -6.230 -11.933 1.00 72.25 206 SER A C 1
ATOM 1713 O O . SER A 1 206 ? 13.029 -6.490 -12.797 1.00 72.25 206 SER A O 1
ATOM 1715 N N . GLU A 1 207 ? 11.009 -6.842 -11.894 1.00 71.12 207 GLU A N 1
ATOM 1716 C CA . GLU A 1 207 ? 10.569 -7.756 -12.956 1.00 71.12 207 GLU A CA 1
ATOM 1717 C C . GLU A 1 207 ? 10.391 -6.998 -14.275 1.00 71.12 207 GLU A C 1
ATOM 1719 O O . GLU A 1 207 ? 10.840 -7.468 -15.319 1.00 71.12 207 GLU A O 1
ATOM 1724 N N . PHE A 1 208 ? 9.861 -5.770 -14.212 1.00 68.69 208 PHE A N 1
ATOM 1725 C CA . PHE A 1 208 ? 9.740 -4.898 -15.380 1.00 68.69 208 PHE A CA 1
ATOM 1726 C C . PHE A 1 208 ? 11.089 -4.663 -16.068 1.00 68.69 208 PHE A C 1
ATOM 1728 O O . PHE A 1 208 ? 11.198 -4.876 -17.273 1.00 68.69 208 PHE A O 1
ATOM 1735 N N . LEU A 1 209 ? 12.124 -4.251 -15.323 1.00 66.38 209 LEU A N 1
ATOM 1736 C CA . LEU A 1 209 ? 13.436 -4.010 -15.931 1.00 66.38 209 LEU A CA 1
ATOM 1737 C C . LEU A 1 209 ? 14.064 -5.308 -16.433 1.00 66.38 209 LEU A C 1
ATOM 1739 O O . LEU A 1 209 ? 14.749 -5.292 -17.454 1.00 66.38 209 LEU A O 1
ATOM 1743 N N . ASN A 1 210 ? 13.842 -6.434 -15.754 1.00 68.75 210 ASN A N 1
ATOM 1744 C CA . ASN A 1 210 ? 14.395 -7.717 -16.174 1.00 68.75 210 ASN A CA 1
ATOM 1745 C C . ASN A 1 210 ? 13.866 -8.166 -17.544 1.00 68.75 210 ASN A C 1
ATOM 1747 O O . ASN A 1 210 ? 14.675 -8.654 -18.338 1.00 68.75 210 ASN A O 1
ATOM 1751 N N . ASP A 1 211 ? 12.596 -7.891 -17.847 1.00 67.31 211 ASP A N 1
ATOM 1752 C CA . ASP A 1 211 ? 11.932 -8.261 -19.106 1.00 67.31 211 ASP A CA 1
ATOM 1753 C C . ASP A 1 211 ? 12.293 -7.370 -20.312 1.00 67.31 211 ASP A C 1
ATOM 1755 O O . ASP A 1 211 ? 11.963 -7.704 -21.452 1.00 67.31 211 ASP A O 1
ATOM 1759 N N . LEU A 1 212 ? 13.008 -6.258 -20.101 1.00 67.62 212 LEU A N 1
ATOM 1760 C CA . LEU A 1 212 ? 13.476 -5.395 -21.191 1.00 67.62 212 LEU A CA 1
ATOM 1761 C C . LEU A 1 212 ? 14.624 -6.035 -21.990 1.00 67.62 212 LEU A C 1
ATOM 1763 O O . LEU A 1 212 ? 15.517 -6.686 -21.427 1.00 67.62 212 LEU A O 1
ATOM 1767 N N 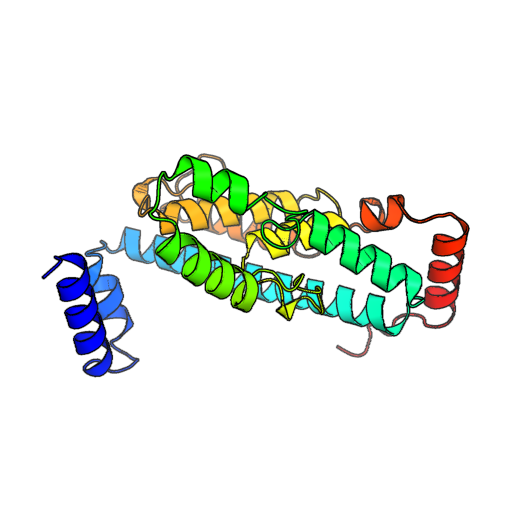. THR A 1 213 ? 14.660 -5.786 -23.304 1.00 71.25 213 THR A N 1
ATOM 1768 C CA . THR A 1 213 ? 15.767 -6.241 -24.164 1.00 71.25 213 THR A CA 1
ATOM 1769 C C . THR A 1 213 ? 17.071 -5.494 -23.843 1.00 71.25 213 THR A C 1
ATOM 1771 O O . THR A 1 213 ? 17.033 -4.389 -23.292 1.00 71.25 213 THR A O 1
ATOM 1774 N N . PRO A 1 214 ? 18.251 -6.044 -24.195 1.00 74.94 214 PRO A N 1
ATOM 1775 C CA . PRO A 1 214 ? 19.525 -5.347 -24.013 1.00 74.94 214 PRO A CA 1
ATOM 1776 C C . PRO A 1 214 ? 19.565 -3.966 -24.681 1.00 74.94 214 PRO A C 1
ATOM 1778 O O . PRO A 1 214 ? 20.110 -3.026 -24.110 1.00 74.94 214 PRO A O 1
ATOM 1781 N N . GLU A 1 215 ? 18.950 -3.818 -25.856 1.00 68.56 215 GLU A N 1
ATOM 1782 C CA . GLU A 1 215 ? 18.862 -2.542 -26.572 1.00 68.56 215 GLU A CA 1
ATOM 1783 C C . GLU A 1 215 ? 18.002 -1.527 -25.811 1.00 68.56 215 GLU A C 1
ATOM 1785 O O . GLU A 1 215 ? 18.386 -0.366 -25.691 1.00 68.56 215 GLU A O 1
ATOM 1790 N N . GLN A 1 216 ? 16.870 -1.964 -25.251 1.00 62.12 216 GLN A N 1
ATOM 1791 C CA . GLN A 1 216 ? 16.001 -1.115 -24.430 1.00 62.12 216 GLN A CA 1
ATOM 1792 C C . GLN A 1 216 ? 16.697 -0.693 -23.130 1.00 62.12 216 GLN A C 1
ATOM 1794 O O . GLN A 1 216 ? 16.612 0.469 -22.735 1.00 62.12 216 GLN A O 1
ATOM 1799 N N . LYS A 1 217 ? 17.437 -1.610 -22.495 1.00 66.19 217 LYS A N 1
ATOM 1800 C CA . LYS A 1 217 ? 18.252 -1.318 -21.305 1.00 66.19 217 LYS A CA 1
ATOM 1801 C C . LYS A 1 217 ? 19.346 -0.299 -21.614 1.00 66.19 217 LYS A C 1
ATOM 1803 O O . LYS A 1 217 ? 19.460 0.689 -20.899 1.00 66.19 217 LYS A O 1
ATOM 1808 N N . ALA A 1 218 ? 20.079 -0.479 -22.713 1.00 68.94 218 ALA A N 1
ATOM 1809 C CA . ALA A 1 218 ? 21.122 0.453 -23.138 1.00 68.94 218 ALA A CA 1
ATOM 1810 C C . ALA A 1 218 ? 20.566 1.858 -23.438 1.00 68.94 218 ALA A C 1
ATOM 1812 O O . ALA A 1 218 ? 21.181 2.854 -23.062 1.00 68.94 218 ALA A O 1
ATOM 1813 N N . GLN A 1 219 ? 19.382 1.947 -24.056 1.00 63.09 219 GLN A N 1
ATOM 1814 C CA . GLN A 1 219 ? 18.698 3.225 -24.280 1.00 63.09 219 GLN A CA 1
ATOM 1815 C C . GLN A 1 219 ? 18.332 3.914 -22.960 1.00 63.09 219 GLN A C 1
ATOM 1817 O O . GLN A 1 219 ? 18.578 5.109 -22.803 1.00 63.09 219 GLN A O 1
ATOM 1822 N N . ILE A 1 220 ? 17.780 3.168 -21.997 1.00 62.09 220 ILE A N 1
ATOM 1823 C CA . ILE A 1 220 ? 17.456 3.688 -20.661 1.00 62.09 220 ILE A CA 1
ATOM 1824 C C . ILE A 1 220 ? 18.722 4.176 -19.946 1.00 62.09 220 ILE A C 1
ATOM 1826 O O . ILE A 1 220 ? 18.736 5.290 -19.425 1.00 62.09 220 ILE A O 1
ATOM 1830 N N . GLU A 1 221 ? 19.795 3.385 -19.957 1.00 65.69 221 GLU A N 1
ATOM 1831 C CA . GLU A 1 221 ? 21.078 3.747 -19.343 1.00 65.69 221 GLU A CA 1
ATOM 1832 C C . GLU A 1 221 ? 21.676 5.020 -19.960 1.00 65.69 221 GLU A C 1
ATOM 1834 O O . GLU A 1 221 ? 22.168 5.889 -19.237 1.00 65.69 221 GLU A O 1
ATOM 1839 N N . GLU A 1 222 ? 21.604 5.169 -21.284 1.00 66.69 222 GLU A N 1
ATOM 1840 C CA . GLU A 1 222 ? 22.068 6.368 -21.985 1.00 66.69 222 GLU A CA 1
ATOM 1841 C C . GLU A 1 222 ? 21.240 7.606 -21.610 1.00 66.69 222 GLU A C 1
ATOM 1843 O O . GLU A 1 222 ? 21.802 8.675 -21.350 1.00 66.69 222 GLU A O 1
ATOM 1848 N N . ILE A 1 223 ? 19.917 7.463 -21.503 1.00 60.09 223 ILE A N 1
ATOM 1849 C CA . ILE A 1 223 ? 19.016 8.540 -21.075 1.00 60.09 223 ILE A CA 1
ATOM 1850 C C . ILE A 1 223 ? 19.314 8.976 -19.634 1.00 60.09 223 ILE A C 1
ATOM 1852 O O . ILE A 1 223 ? 19.430 10.178 -19.385 1.00 60.09 223 ILE A O 1
ATOM 1856 N N . VAL A 1 224 ? 19.482 8.027 -18.705 1.00 57.88 224 VAL A N 1
ATOM 1857 C CA . VAL A 1 224 ? 19.803 8.301 -17.290 1.00 57.88 224 VAL A CA 1
ATOM 1858 C C . VAL A 1 224 ? 21.177 8.960 -17.155 1.00 57.88 224 VAL A C 1
ATOM 1860 O O . VAL A 1 224 ? 21.352 9.893 -16.372 1.00 57.88 224 VAL A O 1
ATOM 1863 N N . LYS A 1 225 ? 22.159 8.521 -17.949 1.00 62.91 225 LYS A N 1
ATOM 1864 C CA . LYS A 1 225 ? 23.510 9.097 -17.959 1.00 62.91 225 LYS A CA 1
ATOM 1865 C C . LYS A 1 225 ? 23.535 10.534 -18.486 1.00 62.91 225 LYS A C 1
ATOM 1867 O O . LYS A 1 225 ? 24.319 11.344 -17.994 1.00 62.91 225 LYS A O 1
ATOM 1872 N N . ASN A 1 226 ? 22.696 10.840 -19.475 1.00 58.53 226 ASN A N 1
ATOM 1873 C CA . ASN A 1 226 ? 22.625 12.159 -20.109 1.00 58.53 226 ASN A CA 1
ATOM 1874 C C . ASN A 1 226 ? 21.660 13.124 -19.401 1.00 58.53 226 ASN A C 1
ATOM 1876 O O . ASN A 1 226 ? 21.770 14.333 -19.591 1.00 58.53 226 ASN A O 1
ATOM 1880 N N . ASN A 1 227 ? 20.765 12.608 -18.557 1.00 53.41 227 ASN A N 1
ATOM 1881 C CA . ASN A 1 227 ? 19.886 13.382 -17.683 1.00 53.41 227 ASN A CA 1
ATOM 1882 C C . ASN A 1 227 ? 20.058 12.908 -16.231 1.00 53.41 227 ASN A C 1
ATOM 1884 O O . ASN A 1 227 ? 19.135 12.310 -15.669 1.00 53.41 227 ASN A O 1
ATOM 1888 N N . PRO A 1 228 ? 21.243 13.120 -15.621 1.00 49.16 228 PRO A N 1
ATOM 1889 C CA . PRO A 1 228 ? 21.479 12.706 -14.250 1.00 49.16 228 PRO A CA 1
ATOM 1890 C C . PRO A 1 228 ? 20.457 13.389 -13.347 1.00 49.16 228 PRO A C 1
ATOM 1892 O O . PRO A 1 228 ? 20.283 14.607 -13.386 1.00 49.16 228 PRO A O 1
ATOM 1895 N N . ILE A 1 229 ? 19.766 12.573 -12.560 1.00 49.00 229 ILE A N 1
ATOM 1896 C CA . ILE A 1 229 ? 18.689 13.002 -11.677 1.00 49.00 229 ILE A CA 1
ATOM 1897 C C . ILE A 1 229 ? 19.255 14.047 -10.710 1.00 49.00 229 ILE A C 1
ATOM 1899 O O . ILE A 1 229 ? 20.105 13.726 -9.875 1.00 49.00 229 ILE A O 1
ATOM 1903 N N . ASP A 1 230 ? 18.795 15.296 -10.803 1.00 43.25 230 ASP A N 1
ATOM 1904 C CA . ASP A 1 230 ? 19.096 16.289 -9.776 1.00 43.25 230 ASP A CA 1
ATOM 1905 C C . ASP A 1 230 ? 18.142 16.086 -8.597 1.00 43.25 230 ASP A C 1
ATOM 1907 O O . ASP A 1 230 ? 17.066 16.673 -8.505 1.00 43.25 230 ASP A O 1
ATOM 1911 N N . ILE A 1 231 ? 18.538 15.192 -7.692 1.00 38.47 231 ILE A N 1
ATOM 1912 C CA . ILE A 1 231 ? 17.792 14.885 -6.463 1.00 38.47 231 ILE A CA 1
ATOM 1913 C C . ILE A 1 231 ? 17.950 16.029 -5.434 1.00 38.47 231 ILE A C 1
ATOM 1915 O O . ILE A 1 231 ? 17.373 15.976 -4.355 1.00 38.47 231 ILE A O 1
ATOM 1919 N N . LYS A 1 232 ? 18.724 17.090 -5.721 1.00 29.72 232 LYS A N 1
ATOM 1920 C CA . LYS A 1 232 ? 19.008 18.165 -4.748 1.00 29.72 232 LYS A CA 1
ATOM 1921 C C . LYS A 1 232 ? 17.922 19.244 -4.656 1.00 29.72 232 LYS A C 1
ATOM 1923 O O . LYS A 1 232 ? 18.115 20.220 -3.935 1.00 29.72 232 LYS A O 1
ATOM 1928 N N . GLY A 1 233 ? 16.818 19.092 -5.386 1.00 32.84 233 GLY A N 1
ATOM 1929 C CA . GLY A 1 233 ? 15.734 20.075 -5.466 1.00 32.84 233 GLY A CA 1
ATOM 1930 C C . GLY A 1 233 ? 14.506 19.821 -4.584 1.00 32.84 233 GLY A C 1
ATOM 1931 O O . GLY A 1 233 ? 13.541 20.568 -4.731 1.00 32.84 233 GLY A O 1
ATOM 1932 N N . PHE A 1 234 ? 14.517 18.810 -3.709 1.00 31.09 234 PHE A N 1
ATOM 1933 C CA . PHE A 1 234 ? 13.415 18.497 -2.787 1.00 31.09 234 PHE A CA 1
ATOM 1934 C C . PHE A 1 234 ? 13.875 18.486 -1.329 1.00 31.09 234 PHE A C 1
ATOM 1936 O O . PHE A 1 234 ? 14.939 17.888 -1.049 1.00 31.09 234 PHE A O 1
#

Radius of gyration: 22.73 Å; chains: 1; bounding box: 62×40×51 Å

pLDDT: mean 70.62, std 16.69, range [29.72, 97.62]

Organism: NCBI:txid1974731

Sequence (234 aa):
MNQEQEALDLLQKKMKEVSDEKLDETFIGALKLNSDQKNVVNFVFWLCFMTESDLDAVLKQAWEFSSSFFPPETVQIARKMIAENLKGYAEEKTDIKEFIKTLNLKPDKNEKILDFVNKNYSTKRVFNGVEDLPYFMDKIKVYELFYGGTKRVKLLYKINDIRNDLSHNRINDLKYNEKSLFLRTTKEELIMDYFDSAFNNDESKSEFLNDLTPEQKAQIEEIVKNNPIDIKGF

Secondary structure (DSSP, 8-state):
--HHHHHHHHHHHHHHHS-HHHHHHHHHHHTT--HHHHHHHHHHHHHHHHHHHHHHHHHHHHHHHHHHHS-HHHHHHHHHHHHHHSTTT--S---HHHHHHHTT--HHHHHHHHHHHHHHHSS-----SGGG--SHHHHHHHHHHHH-S-HHHHHHHHHHHHHHHHHTT-GGG-EETTEETTSHHHHHHHHHHHHHHTT---GGG-HHHHTS-HHHHHHHHHHHHHS---GGG-

Foldseek 3Di:
DDPVVVVVVVLVVVCVVDDPVCNCVSVVVVVVDDPLLVVLLVLLVVVCVVLLVLLLVVFQVVLVVCVVQADPVLNVLLQVVLLCQDDLLPDPDPVLVVVVVVVVDDPVVSVVVVCVCCVPRVPRPRCPGPVPQPDLVSSLRSLCLQQNDDLLSVLSVLSVVLVVCVVVVVSQCRADPNHHSSDPVRSVVSVVSCVVCSPVGHRVRNNSLVPDDPVSNVSVVVSCVVCPDPPVPD